Protein AF-A0A183FV58-F1 (afdb_monomer)

Secondary structure (DSSP, 8-state):
---HHHHH-HHHHHHHHS-S-S--SS--S--SHHHHHHHHHHHHHHHHTT-S-HHHHHHHHHHTHHHHHHH---HHHHHHHHHHHHHHHHTSHHHHT-HHHHHHHHHHHHHHHHHHHHHHHHHHHHHHHHHHHHHHHHHHHHHHHHHTT--TTHHHHHHHHHHHHHHHHHHHHHHHHTSSSSHHHHHHHHH-

Organism: Heligmosomoides polygyrus (NCBI:txid6339)

Radius of gyration: 23.29 Å; Cα contacts (8 Å, |Δi|>4): 97; chains: 1; bounding box: 58×40×65 Å

Sequence (192 aa):
MKSLLESSCPVASACFSSSPQSLSTTQSQVRTVADHARCLLSILDKIIDAEQDLEEVREMGARHFALKQEFGLSTAELDRFQEIFVEVILKQDGVRQSKEASRAWRVLICAVVDLFRDGFETQLRQFRRKHSFNAHTQYFENIERLDRTGGPDSAQLRNRVVRAHFLRSAITAVRIRSTEGLWMSRFEQKYL

InterPro domains:
  IPR000971 Globin [PF00042] (31-114)
  IPR009050 Globin-like superfamily [SSF46458] (31-121)
  IPR012292 Globin/Protoglobin [G3DSA:1.10.490.10] (1-129)
  IPR044399 Myoglobin-like, M family globin domain [cd01040] (33-114)

Solvent-accessible surface area (backbone atoms only — not comparable to full-atom values): 10950 Å² total; per-residue (Å²): 134,78,52,74,60,40,71,75,29,67,50,57,35,50,64,48,70,68,60,93,84,70,100,58,96,68,82,68,86,59,64,44,70,69,41,47,51,52,51,52,51,55,50,49,53,30,48,76,70,69,70,48,63,67,64,58,45,17,52,52,20,33,62,53,41,59,43,29,78,76,57,61,57,51,71,67,58,52,52,53,48,50,53,52,50,52,55,58,54,49,66,35,67,84,27,57,76,30,72,66,48,41,51,52,51,50,53,52,52,51,52,55,52,48,42,19,45,50,23,25,47,50,46,52,54,50,49,54,51,53,51,52,51,50,56,49,51,55,50,51,54,52,49,57,54,50,64,76,72,59,67,90,68,54,63,65,53,48,58,55,51,54,53,54,50,54,54,52,54,53,53,54,59,57,57,63,70,65,62,74,76,59,54,67,66,56,49,58,74,74,77,109

Foldseek 3Di:
DDDPLVVQPVLVVCVLVPDDDDPDPDDDQDNHPVSVVVVVVVQVVCVVVVNDDLVVLLQLLLVCLVSCVVRVDDVVSLVVVLVVVLVVVCPDPVQVVDPVSNLVVNVVSVVSSVSSNNSNVVNVVVVVVVVVVVVVVVVVVVLVVVVVVDDPVSVVVVVVVVVVVVVVVVVVVVVVVPPPPVVVVVCVVPPD

Mean predicted aligned error: 13.83 Å

Nearest PDB structures (foldseek):
  8wub-assembly1_A  TM=7.315E-01  e=2.323E-01  Homo sapiens
  4mpm-assembly1_A  TM=6.705E-01  e=1.564E-01  Homo sapiens
  6ra6-assembly1_A  TM=5.569E-01  e=1.853E-01  Mus musculus
  6q6p-assembly1_A  TM=6.291E-01  e=6.790E-01  Dissostichus mawsoni
  3pmc-assembly1_B  TM=5.174E-01  e=4.085E-01  Bacillus anthracis

pLDDT: mean 73.19, std 18.53, range [34.88, 94.31]

Structure (mmCIF, N/CA/C/O backbone):
data_AF-A0A183FV58-F1
#
_entry.id   AF-A0A183FV58-F1
#
loop_
_atom_site.group_PDB
_atom_site.id
_atom_site.type_symbol
_atom_site.label_atom_id
_atom_site.label_alt_id
_atom_site.label_comp_id
_atom_site.label_asym_id
_atom_site.label_entity_id
_atom_site.label_seq_id
_atom_site.pdbx_PDB_ins_code
_atom_site.Cartn_x
_atom_site.Cartn_y
_atom_site.Cartn_z
_atom_site.occupancy
_atom_site.B_iso_or_equiv
_atom_site.auth_seq_id
_atom_site.auth_comp_id
_atom_site.auth_asym_id
_atom_site.auth_atom_id
_atom_site.pdbx_PDB_model_num
ATOM 1 N N . MET A 1 1 ? -3.411 23.562 2.934 1.00 49.41 1 MET A N 1
ATOM 2 C CA . MET A 1 1 ? -2.843 22.767 4.045 1.00 49.41 1 MET A CA 1
ATOM 3 C C . MET A 1 1 ? -2.435 21.426 3.450 1.00 49.41 1 MET A C 1
ATOM 5 O O . MET A 1 1 ? -3.279 20.833 2.795 1.00 49.41 1 MET A O 1
ATOM 9 N N . LYS A 1 2 ? -1.161 21.018 3.543 1.00 53.88 2 LYS A N 1
ATOM 10 C CA . LYS A 1 2 ? -0.699 19.732 2.983 1.00 53.88 2 LYS A CA 1
ATOM 11 C C . LYS A 1 2 ? -1.098 18.591 3.919 1.00 53.88 2 LYS A C 1
ATOM 13 O O . LYS A 1 2 ? -1.021 18.759 5.134 1.00 53.88 2 LYS A O 1
ATOM 18 N N . SER A 1 3 ? -1.519 17.460 3.368 1.00 65.75 3 SER A N 1
ATOM 19 C CA . SER A 1 3 ? -1.787 16.245 4.143 1.00 65.75 3 SER A CA 1
ATOM 20 C C . SER A 1 3 ? -0.506 15.690 4.783 1.00 65.75 3 SER A C 1
ATOM 22 O O . SER A 1 3 ? 0.608 15.988 4.342 1.00 65.75 3 SER A O 1
ATOM 24 N N . LEU A 1 4 ? -0.651 14.842 5.811 1.00 67.94 4 LEU A N 1
ATOM 25 C CA . LEU A 1 4 ? 0.490 14.197 6.474 1.00 67.94 4 LEU A CA 1
ATOM 26 C C . LEU A 1 4 ? 1.353 13.415 5.467 1.00 67.94 4 LEU A C 1
ATOM 28 O O . LEU A 1 4 ? 2.580 13.490 5.519 1.00 67.94 4 LEU A O 1
ATOM 32 N N . LEU A 1 5 ? 0.710 12.769 4.489 1.00 65.94 5 LEU A N 1
ATOM 33 C CA . LEU A 1 5 ? 1.372 12.056 3.400 1.00 65.94 5 LEU A CA 1
ATOM 34 C C . LEU A 1 5 ? 2.185 12.998 2.499 1.00 65.94 5 LEU A C 1
ATOM 36 O O . LEU A 1 5 ? 3.363 12.752 2.268 1.00 65.94 5 LEU A O 1
ATOM 40 N N . GLU A 1 6 ? 1.601 14.107 2.047 1.00 67.62 6 GLU A N 1
ATOM 41 C CA . GLU A 1 6 ? 2.293 15.083 1.187 1.00 67.62 6 GLU A CA 1
ATOM 42 C C . GLU A 1 6 ? 3.425 15.817 1.913 1.00 67.62 6 GLU A C 1
ATOM 44 O O . GLU A 1 6 ? 4.415 16.205 1.296 1.00 67.62 6 GLU A O 1
ATOM 49 N N . SER A 1 7 ? 3.290 16.022 3.225 1.00 67.56 7 SER A N 1
ATOM 50 C CA . SER A 1 7 ? 4.343 16.629 4.047 1.00 67.56 7 SER A CA 1
ATOM 51 C C . SER A 1 7 ? 5.496 15.666 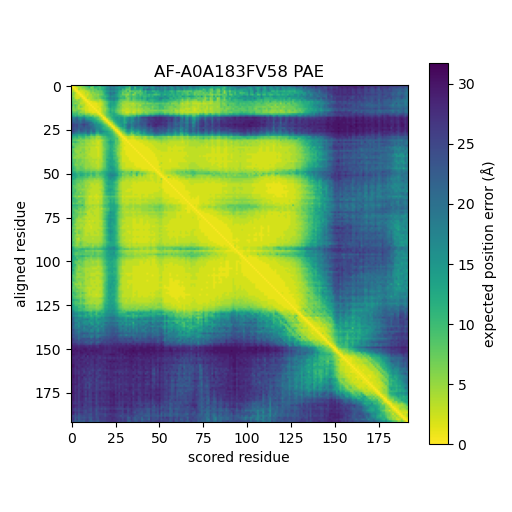4.349 1.00 67.56 7 SER A C 1
ATOM 53 O O . SER A 1 7 ? 6.634 16.103 4.497 1.00 67.56 7 SER A O 1
ATOM 55 N N . SER A 1 8 ? 5.214 14.361 4.398 1.00 70.94 8 SER A N 1
ATOM 56 C CA . SER A 1 8 ? 6.189 13.321 4.745 1.00 70.94 8 SER A CA 1
ATOM 57 C C . SER A 1 8 ? 6.817 12.639 3.529 1.00 70.94 8 SER A C 1
ATOM 59 O O . SER A 1 8 ? 7.833 11.963 3.677 1.00 70.94 8 SER A O 1
ATOM 61 N N . CYS A 1 9 ? 6.222 12.789 2.343 1.00 74.00 9 CYS A N 1
ATOM 62 C CA . CYS A 1 9 ? 6.647 12.141 1.108 1.00 74.00 9 CYS A CA 1
ATOM 63 C C . CYS A 1 9 ? 6.563 13.128 -0.080 1.00 74.00 9 CYS A C 1
ATOM 65 O O . CYS A 1 9 ? 5.483 13.334 -0.645 1.00 74.00 9 CYS A O 1
ATOM 67 N N . PRO A 1 10 ? 7.697 13.727 -0.500 1.00 77.94 10 PRO A N 1
ATOM 68 C CA . PRO A 1 10 ? 7.741 14.655 -1.634 1.00 77.94 10 PRO A CA 1
ATOM 69 C C . PRO A 1 10 ? 7.256 14.035 -2.950 1.00 77.94 10 PRO A C 1
ATOM 71 O O . PRO A 1 10 ? 6.607 14.714 -3.741 1.00 77.94 10 PRO A O 1
ATOM 74 N N . VAL A 1 11 ? 7.516 12.739 -3.156 1.00 80.00 11 VAL A N 1
ATOM 75 C CA . VAL A 1 11 ? 7.042 11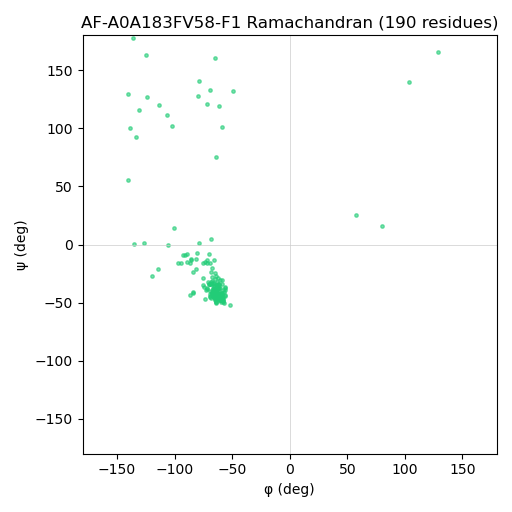.981 -4.325 1.00 80.00 11 VAL A CA 1
ATOM 76 C C . VAL A 1 11 ? 5.518 11.899 -4.335 1.00 80.00 11 VAL A C 1
ATOM 78 O O . VAL A 1 11 ? 4.905 12.214 -5.348 1.00 80.00 11 VAL A O 1
ATOM 81 N N . ALA A 1 12 ? 4.886 11.571 -3.201 1.00 74.00 12 ALA A N 1
ATOM 82 C CA . ALA A 1 12 ? 3.428 11.568 -3.099 1.00 74.00 12 ALA A CA 1
ATOM 83 C C . ALA A 1 12 ? 2.851 12.962 -3.391 1.00 74.00 12 ALA A C 1
ATOM 85 O O . ALA A 1 12 ? 1.902 13.086 -4.160 1.00 74.00 12 ALA A O 1
ATOM 86 N N . SER A 1 13 ? 3.472 14.023 -2.857 1.00 78.12 13 SER A N 1
ATOM 87 C CA . SER A 1 13 ? 3.078 15.400 -3.181 1.00 78.12 13 SER A CA 1
ATOM 88 C C . SER A 1 13 ? 3.179 15.690 -4.680 1.00 78.12 13 SER A C 1
ATOM 90 O O . SER A 1 13 ? 2.274 16.320 -5.220 1.00 78.12 13 SER A O 1
ATOM 92 N N . ALA A 1 14 ? 4.230 15.228 -5.361 1.00 80.81 14 ALA A N 1
ATOM 93 C CA . ALA A 1 14 ? 4.390 15.399 -6.803 1.00 80.81 14 ALA A CA 1
ATOM 94 C C . ALA A 1 14 ? 3.325 14.629 -7.606 1.00 80.81 14 ALA A C 1
ATOM 96 O O . ALA A 1 14 ? 2.743 15.203 -8.526 1.00 80.81 14 ALA A O 1
ATOM 97 N N . CYS A 1 15 ? 2.999 13.391 -7.219 1.00 80.44 15 CYS A N 1
ATOM 98 C CA . CYS A 1 15 ? 1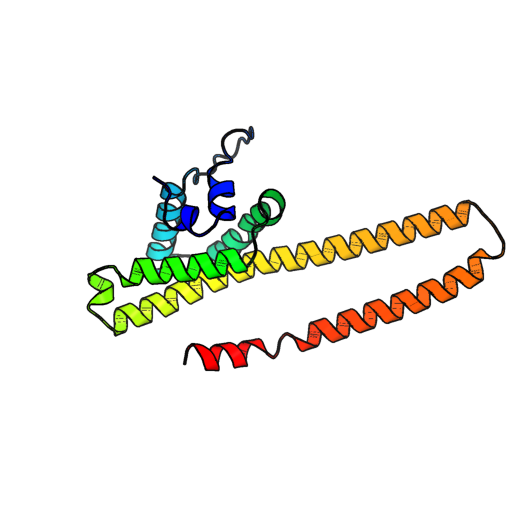.957 12.583 -7.866 1.00 80.44 15 CYS A CA 1
ATOM 99 C C . CYS A 1 15 ? 0.579 13.266 -7.836 1.00 80.44 15 CYS A C 1
ATOM 101 O O . CYS A 1 15 ? -0.132 13.268 -8.834 1.00 80.44 15 CYS A O 1
ATOM 103 N N . PHE A 1 16 ? 0.197 13.873 -6.707 1.00 77.19 16 PHE A N 1
ATOM 104 C CA . PHE A 1 16 ? -1.114 14.525 -6.571 1.00 77.19 16 PHE A CA 1
ATOM 105 C C . PHE A 1 16 ? -1.141 15.980 -7.056 1.00 77.19 16 PHE A C 1
ATOM 107 O O . PHE A 1 16 ? -2.215 16.520 -7.303 1.00 77.19 16 PHE A O 1
ATOM 114 N N . SER A 1 17 ? 0.023 16.615 -7.230 1.00 75.44 17 SER A N 1
ATOM 115 C CA . SER A 1 17 ? 0.114 17.983 -7.767 1.00 75.44 17 SER A CA 1
ATOM 116 C C . SER A 1 17 ? 0.138 18.031 -9.301 1.00 75.44 17 SER A C 1
ATOM 118 O O . SER A 1 17 ? 0.009 19.109 -9.874 1.00 75.44 17 SER A O 1
ATOM 120 N N . SER A 1 18 ? 0.334 16.894 -9.975 1.00 67.19 18 SER A N 1
ATOM 121 C CA . SER A 1 18 ? 0.663 16.818 -11.406 1.00 67.19 18 SER A CA 1
ATOM 122 C C . SER A 1 18 ? -0.506 16.478 -12.349 1.00 67.19 18 SER A C 1
ATOM 124 O O . SER A 1 18 ? -0.268 16.210 -13.523 1.00 67.19 18 SER A O 1
ATOM 126 N N . SER A 1 19 ? -1.777 16.551 -11.925 1.00 54.47 19 SER A N 1
ATOM 127 C CA . SER A 1 19 ? -2.918 16.373 -12.851 1.00 54.47 19 SER A CA 1
ATOM 128 C C . SER A 1 19 ? -4.074 17.338 -12.541 1.00 54.47 19 SER A C 1
ATOM 130 O O . SER A 1 19 ? -4.454 17.446 -11.373 1.00 54.47 19 SER A O 1
ATOM 132 N N . PRO A 1 20 ? -4.612 18.077 -13.546 1.00 49.53 20 PRO A N 1
ATOM 133 C CA . PRO A 1 20 ? -5.119 17.508 -14.798 1.00 49.53 20 PRO A CA 1
ATOM 134 C C . PRO A 1 20 ? -4.650 18.237 -16.073 1.00 49.53 20 PRO A C 1
ATOM 136 O O . PRO A 1 20 ? -5.311 19.157 -16.548 1.00 49.53 20 PRO A O 1
ATOM 139 N N . GLN A 1 21 ? -3.549 17.794 -16.684 1.00 42.12 21 GLN A N 1
ATOM 140 C CA . GLN A 1 21 ? -3.206 18.135 -18.078 1.00 42.12 21 GLN A CA 1
ATOM 141 C C . GLN A 1 21 ? -2.616 16.924 -18.812 1.00 42.12 21 GLN A C 1
ATOM 143 O O . GLN A 1 21 ? -1.528 16.961 -19.371 1.00 42.12 21 GLN A O 1
ATOM 148 N N . SER A 1 22 ? -3.349 15.817 -18.822 1.00 40.28 22 SER A N 1
ATOM 149 C CA . SER A 1 22 ? -3.185 14.800 -19.856 1.00 40.28 22 SER A CA 1
ATOM 150 C C . SER A 1 22 ? -4.579 14.476 -20.365 1.00 40.28 22 SER A C 1
ATOM 152 O O . SER A 1 22 ? -5.449 14.066 -19.598 1.00 40.28 22 SER A O 1
ATOM 154 N N . LEU A 1 23 ? -4.812 14.777 -21.640 1.00 37.78 23 LEU A N 1
ATOM 155 C CA . LEU A 1 23 ? -6.049 14.542 -22.379 1.00 37.78 23 LEU A CA 1
ATOM 156 C C . LEU A 1 23 ? -6.304 13.026 -22.481 1.00 37.78 23 LEU A C 1
ATOM 158 O O . LEU A 1 23 ? -6.061 12.421 -23.520 1.00 37.78 23 LEU A O 1
ATOM 162 N N . SER A 1 24 ? -6.751 12.396 -21.396 1.00 35.34 24 SER A N 1
ATOM 163 C CA . SER A 1 24 ? -7.080 10.972 -21.354 1.00 35.34 24 SER A CA 1
ATOM 164 C C . SER A 1 24 ? -8.578 10.790 -21.136 1.00 35.34 24 SER A C 1
ATOM 166 O O . SER A 1 24 ? -9.147 11.224 -20.137 1.00 35.34 24 SER A O 1
ATOM 168 N N . THR A 1 25 ? -9.215 10.124 -22.095 1.00 34.88 25 THR A N 1
ATOM 169 C CA . THR A 1 25 ? -10.630 9.722 -22.125 1.00 34.88 25 THR A CA 1
ATOM 170 C C . THR A 1 25 ? -10.988 8.647 -21.091 1.00 34.88 25 THR A C 1
ATOM 172 O O . THR A 1 25 ? -12.133 8.207 -21.026 1.00 34.88 25 THR A O 1
ATOM 175 N N . THR A 1 26 ? -10.047 8.256 -20.233 1.00 39.16 26 THR A N 1
ATOM 176 C CA . THR A 1 26 ? -10.281 7.404 -19.064 1.00 39.16 26 THR A CA 1
ATOM 177 C C . THR A 1 26 ? -10.301 8.268 -17.807 1.00 39.16 26 THR A C 1
ATOM 179 O O . THR A 1 26 ? -9.257 8.681 -17.306 1.00 39.16 26 THR A O 1
ATOM 182 N N . GLN A 1 27 ? -11.500 8.566 -17.293 1.00 42.81 27 GLN A N 1
ATOM 183 C CA . GLN A 1 27 ? -11.681 9.269 -16.021 1.00 42.81 27 GLN A CA 1
ATOM 184 C C . GLN A 1 27 ? -11.011 8.482 -14.884 1.00 42.81 27 GLN A C 1
ATOM 186 O O . GLN A 1 27 ? -11.584 7.529 -14.360 1.00 42.81 27 GLN A O 1
ATOM 191 N N . SER A 1 28 ? -9.817 8.899 -14.454 1.00 53.72 28 SER A N 1
ATOM 192 C CA . SER A 1 28 ? -9.309 8.493 -13.143 1.00 53.72 28 SER A CA 1
ATOM 193 C C . SER A 1 28 ? -10.277 9.014 -12.076 1.00 53.72 28 SER A C 1
ATOM 195 O O . SER A 1 28 ? -10.501 10.226 -11.963 1.00 53.72 28 SER A O 1
ATOM 197 N N . GLN A 1 29 ? -10.872 8.098 -11.309 1.00 61.91 29 GLN A N 1
ATOM 198 C CA . GLN A 1 29 ? -11.743 8.425 -10.173 1.00 61.91 29 GLN A CA 1
ATOM 199 C C . GLN A 1 29 ? -10.962 9.047 -9.002 1.00 61.91 29 GLN A C 1
ATOM 201 O O . GLN A 1 29 ? -11.557 9.681 -8.136 1.00 61.91 29 GLN A O 1
ATOM 206 N N . VAL A 1 30 ? -9.632 8.914 -8.993 1.00 73.44 30 VAL A N 1
ATOM 207 C CA . VAL A 1 30 ? -8.750 9.465 -7.961 1.00 73.44 30 VAL A CA 1
ATOM 208 C C . VAL A 1 30 ? -8.000 10.665 -8.532 1.00 73.44 30 VAL A C 1
ATOM 210 O O . VAL A 1 30 ? -7.163 10.508 -9.423 1.00 73.44 30 VAL A O 1
ATOM 213 N N . ARG A 1 31 ? -8.313 11.869 -8.038 1.00 75.19 31 ARG A N 1
ATOM 214 C CA . ARG A 1 31 ? -7.680 13.130 -8.478 1.00 75.19 31 ARG A CA 1
ATOM 215 C C . ARG A 1 31 ? -6.973 13.860 -7.345 1.00 75.19 31 ARG A C 1
ATOM 217 O O . ARG A 1 31 ? -6.029 14.598 -7.587 1.00 75.19 31 ARG A O 1
ATOM 224 N N . THR A 1 32 ? -7.423 13.652 -6.114 1.00 81.25 32 THR A N 1
ATOM 225 C CA . THR A 1 32 ? -6.876 14.293 -4.917 1.00 81.25 32 THR A CA 1
ATOM 226 C C . THR A 1 32 ? -6.455 13.259 -3.876 1.00 81.25 32 THR A C 1
ATOM 228 O O . THR A 1 32 ? -6.912 12.114 -3.896 1.00 81.25 32 THR A O 1
ATOM 231 N N . VAL A 1 33 ? -5.642 13.679 -2.900 1.00 81.38 33 VAL A N 1
ATOM 232 C CA . VAL A 1 33 ? -5.312 12.850 -1.725 1.00 81.38 33 VAL A CA 1
ATOM 233 C C . VAL A 1 33 ? -6.573 12.404 -0.981 1.00 81.38 33 VAL A C 1
ATOM 235 O O . VAL A 1 33 ? -6.640 11.276 -0.502 1.00 81.38 33 VAL A O 1
ATOM 238 N N . ALA A 1 34 ? -7.595 13.261 -0.913 1.00 83.44 34 ALA A N 1
ATOM 239 C CA . ALA A 1 34 ? -8.862 12.922 -0.275 1.00 83.44 34 ALA A CA 1
ATOM 240 C C . ALA A 1 34 ? -9.615 11.816 -1.035 1.00 83.44 34 ALA A C 1
ATOM 242 O O . ALA A 1 34 ? -10.199 10.935 -0.406 1.00 83.44 34 ALA A O 1
ATOM 243 N N . ASP A 1 35 ? -9.575 11.823 -2.371 1.00 82.00 35 ASP A N 1
ATOM 244 C CA . ASP A 1 35 ? -10.157 10.746 -3.182 1.00 82.00 35 ASP A CA 1
ATOM 245 C C . ASP A 1 35 ? -9.390 9.438 -2.997 1.00 82.00 35 ASP A C 1
ATOM 247 O O . ASP A 1 35 ? -9.997 8.378 -2.865 1.00 82.00 35 ASP A O 1
ATOM 251 N N . HIS A 1 36 ? -8.060 9.516 -2.916 1.00 87.44 36 HIS A N 1
ATOM 252 C CA . HIS A 1 36 ? -7.212 8.354 -2.675 1.00 87.44 36 HIS A CA 1
ATOM 253 C C . HIS A 1 36 ? -7.472 7.744 -1.289 1.00 87.44 36 HIS A C 1
ATOM 255 O O . HIS A 1 36 ? -7.576 6.528 -1.159 1.00 87.44 36 HIS A O 1
ATOM 261 N N . ALA A 1 37 ? -7.637 8.579 -0.259 1.00 86.62 37 ALA A N 1
ATOM 262 C CA . ALA A 1 37 ? -7.998 8.129 1.083 1.00 86.62 37 ALA A CA 1
ATOM 263 C C . ALA A 1 37 ? -9.386 7.467 1.113 1.00 86.62 37 ALA A C 1
ATOM 265 O O . ALA A 1 37 ? -9.538 6.408 1.713 1.00 86.62 37 ALA A O 1
ATOM 266 N N . ARG A 1 38 ? -10.384 8.038 0.422 1.00 88.94 38 ARG A N 1
ATOM 267 C CA . ARG A 1 38 ? -11.722 7.430 0.301 1.00 88.94 38 ARG A CA 1
ATOM 268 C C . ARG A 1 38 ? -11.686 6.085 -0.428 1.00 88.94 38 ARG A C 1
ATOM 270 O O . ARG A 1 38 ? -12.331 5.144 0.019 1.00 88.94 38 ARG A O 1
ATOM 277 N N . CYS A 1 39 ? -10.904 5.981 -1.501 1.00 88.25 39 CYS A N 1
ATOM 278 C CA . CYS A 1 39 ? -10.686 4.723 -2.217 1.00 88.25 39 CYS A CA 1
ATO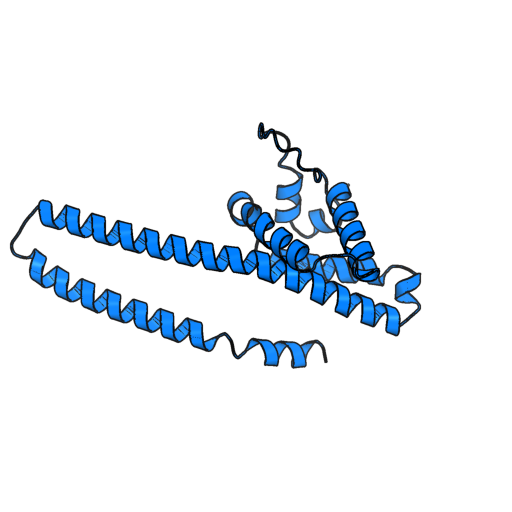M 279 C C . CYS A 1 39 ? -10.068 3.656 -1.300 1.00 88.25 39 CYS A C 1
ATOM 281 O O . CYS A 1 39 ? -10.582 2.545 -1.208 1.00 88.25 39 CYS A O 1
ATOM 283 N N . LEU A 1 40 ? -9.020 4.017 -0.554 1.00 90.00 40 LEU A N 1
ATOM 284 C CA . LEU A 1 40 ? -8.363 3.121 0.395 1.00 90.00 40 LEU A CA 1
ATOM 285 C C . LEU A 1 40 ? -9.309 2.630 1.499 1.00 90.00 40 LEU A C 1
ATOM 287 O O . LEU A 1 40 ? -9.307 1.444 1.810 1.00 90.00 40 LEU A O 1
ATOM 291 N N . LEU A 1 41 ? -10.116 3.521 2.078 1.00 90.00 41 LEU A N 1
ATOM 292 C CA . LEU A 1 41 ? -11.105 3.143 3.091 1.00 90.00 41 LEU A CA 1
ATOM 293 C C . LEU A 1 41 ? -12.166 2.201 2.513 1.00 90.00 41 LEU A C 1
ATOM 295 O O . LEU A 1 41 ? -12.458 1.184 3.125 1.00 90.00 41 LEU A O 1
ATOM 299 N N . SER A 1 42 ? -12.658 2.470 1.299 1.00 90.94 42 SER A N 1
ATOM 300 C CA . SER A 1 42 ? -13.606 1.573 0.630 1.00 90.94 42 SER A CA 1
ATOM 301 C C . SER A 1 42 ? -13.027 0.178 0.378 1.00 90.94 42 SER A C 1
ATOM 303 O O . SER A 1 42 ? -13.769 -0.797 0.431 1.00 90.94 42 SER A O 1
ATOM 305 N N . ILE A 1 43 ? -11.724 0.068 0.105 1.00 89.44 43 ILE A N 1
ATOM 306 C CA . ILE A 1 43 ? -11.048 -1.228 -0.034 1.00 89.44 43 ILE A CA 1
ATOM 307 C C . ILE A 1 43 ? -10.968 -1.931 1.319 1.00 89.44 43 ILE A C 1
ATOM 309 O O . ILE A 1 43 ? -11.243 -3.123 1.392 1.00 89.44 43 ILE A O 1
ATOM 313 N N . LEU A 1 44 ? -10.615 -1.212 2.389 1.00 89.50 44 LEU A N 1
ATOM 314 C CA . LEU A 1 44 ? -10.578 -1.793 3.730 1.00 89.50 44 LEU A CA 1
ATOM 315 C C . LEU A 1 44 ? -11.944 -2.318 4.169 1.00 89.50 44 LEU A C 1
ATOM 317 O O . LEU A 1 44 ? -11.996 -3.437 4.665 1.00 89.50 44 LEU A O 1
ATOM 321 N N . ASP A 1 45 ? -13.017 -1.553 3.956 1.00 89.88 45 ASP A N 1
ATOM 322 C CA . ASP A 1 45 ? -14.381 -1.977 4.296 1.00 89.88 45 ASP A CA 1
ATOM 323 C C . ASP A 1 45 ? -14.721 -3.297 3.592 1.00 89.88 45 ASP A C 1
ATOM 325 O O . ASP A 1 45 ? -15.045 -4.286 4.244 1.00 89.88 45 ASP A O 1
ATOM 329 N N . LYS A 1 46 ? -14.495 -3.375 2.274 1.00 88.56 46 LYS A N 1
ATOM 330 C CA . LYS A 1 46 ? -14.725 -4.610 1.509 1.00 88.56 46 LYS A CA 1
ATOM 331 C C . LYS A 1 46 ? -13.839 -5.776 1.952 1.00 88.56 46 LYS A C 1
ATOM 333 O O . LYS A 1 46 ? -14.266 -6.924 1.880 1.00 88.56 46 LYS A O 1
ATOM 338 N N . ILE A 1 47 ? -12.596 -5.527 2.377 1.00 87.12 47 ILE A N 1
ATOM 339 C CA . ILE A 1 47 ? -11.715 -6.584 2.905 1.00 87.12 47 ILE A CA 1
ATOM 340 C C . ILE A 1 47 ? -12.253 -7.105 4.237 1.00 87.12 47 ILE A C 1
ATOM 342 O O . ILE A 1 47 ? -12.249 -8.313 4.463 1.00 87.12 47 ILE A O 1
ATOM 346 N N . ILE A 1 48 ? -12.701 -6.205 5.113 1.00 86.88 48 ILE A N 1
ATOM 347 C CA . ILE A 1 48 ? -13.264 -6.551 6.421 1.00 86.88 48 ILE A CA 1
ATOM 348 C C . ILE A 1 48 ? -14.538 -7.384 6.249 1.00 86.88 48 ILE A C 1
ATOM 350 O O . ILE A 1 48 ? -14.699 -8.383 6.948 1.00 86.88 48 ILE A O 1
ATOM 354 N N . ASP A 1 49 ? -15.371 -7.036 5.269 1.00 89.56 49 ASP A N 1
ATOM 355 C CA . ASP A 1 49 ? -16.590 -7.775 4.926 1.00 89.56 49 ASP A CA 1
ATOM 356 C C . ASP A 1 49 ? -16.319 -9.046 4.091 1.00 89.56 49 ASP A C 1
ATOM 358 O O . ASP A 1 49 ? -17.244 -9.779 3.747 1.00 89.56 49 ASP A O 1
ATOM 362 N N . ALA A 1 50 ? -15.046 -9.350 3.797 1.00 86.44 50 ALA A N 1
ATOM 363 C CA . ALA A 1 50 ? -14.600 -10.467 2.958 1.00 86.44 50 ALA A CA 1
ATOM 364 C C . ALA A 1 50 ? -15.182 -10.463 1.527 1.00 86.44 50 ALA A C 1
ATOM 366 O O . ALA A 1 50 ? -15.254 -11.500 0.867 1.00 86.44 50 ALA A O 1
ATOM 367 N N . GLU A 1 51 ? -15.559 -9.287 1.032 1.00 80.69 51 GLU A N 1
ATOM 368 C CA . GLU A 1 51 ? -16.086 -9.059 -0.317 1.00 80.69 51 GLU A CA 1
ATOM 369 C C . GLU A 1 51 ? -14.998 -8.638 -1.311 1.00 80.69 51 GLU A C 1
ATOM 371 O O . GLU A 1 51 ? -15.207 -8.674 -2.524 1.00 80.69 51 GLU A O 1
ATOM 376 N N . GLN A 1 52 ? -13.835 -8.211 -0.815 1.00 85.62 52 GLN A N 1
ATOM 377 C CA . GLN A 1 52 ? -12.749 -7.745 -1.666 1.00 85.62 52 GLN A CA 1
ATOM 378 C C . GLN A 1 52 ? -11.958 -8.907 -2.270 1.00 85.62 52 GLN A C 1
ATOM 380 O O . GLN A 1 52 ? -11.402 -9.738 -1.548 1.00 85.62 52 GLN A O 1
ATOM 385 N N . ASP A 1 53 ? -11.794 -8.888 -3.593 1.00 86.94 53 ASP A N 1
ATOM 386 C CA . ASP A 1 53 ? -10.808 -9.731 -4.263 1.00 86.94 53 ASP A CA 1
ATOM 387 C C . ASP A 1 53 ? -9.392 -9.203 -3.971 1.00 86.94 53 ASP A C 1
ATOM 389 O O . ASP A 1 53 ? -9.046 -8.050 -4.259 1.00 86.94 53 ASP A O 1
ATOM 393 N N . LEU A 1 54 ? -8.562 -10.052 -3.363 1.00 86.12 54 LEU A N 1
ATOM 394 C CA . LEU A 1 54 ? -7.183 -9.722 -3.010 1.00 86.12 54 LEU A CA 1
ATOM 395 C C . LEU A 1 54 ? -6.294 -9.549 -4.246 1.00 86.12 54 LEU A C 1
ATOM 397 O O . LEU A 1 54 ? -5.281 -8.846 -4.173 1.00 86.12 54 LEU A O 1
ATOM 401 N N . GLU A 1 55 ? -6.661 -10.147 -5.382 1.00 89.06 55 GLU A N 1
ATOM 402 C CA . GLU A 1 55 ? -5.919 -9.960 -6.624 1.00 89.06 55 GLU A CA 1
ATOM 403 C C . GLU A 1 55 ? -6.115 -8.546 -7.182 1.00 89.06 55 GLU A C 1
ATOM 405 O O . GLU A 1 55 ? -5.154 -7.948 -7.664 1.00 89.06 55 GLU A O 1
ATOM 410 N N . GLU A 1 56 ? -7.283 -7.925 -6.984 1.00 88.00 56 GLU A N 1
ATOM 411 C CA . GLU A 1 56 ? -7.497 -6.516 -7.344 1.00 88.00 56 GLU A CA 1
ATOM 412 C C . GLU A 1 56 ? -6.541 -5.580 -6.584 1.00 88.00 56 GLU A C 1
ATOM 414 O O . GLU A 1 56 ? -6.026 -4.613 -7.153 1.00 88.00 56 GLU A O 1
ATOM 419 N N . VAL A 1 57 ? -6.240 -5.875 -5.312 1.00 89.44 57 VAL A N 1
ATOM 420 C CA 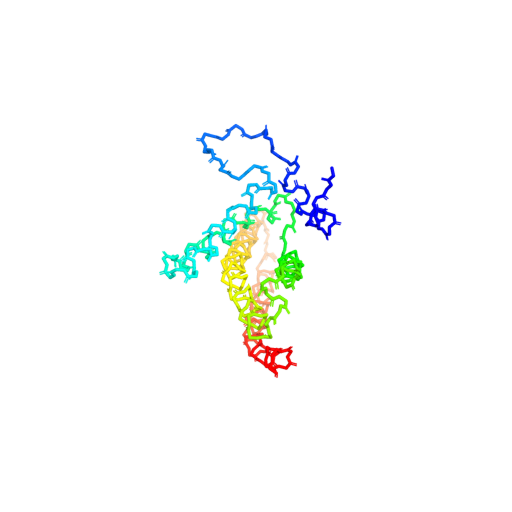. VAL A 1 57 ? -5.268 -5.104 -4.512 1.00 89.44 57 VAL A CA 1
ATOM 421 C C . VAL A 1 57 ? -3.858 -5.237 -5.099 1.00 89.44 57 VAL A C 1
ATOM 423 O O . VAL A 1 57 ? -3.118 -4.249 -5.188 1.00 89.44 57 VAL A O 1
ATOM 426 N N . ARG A 1 58 ? -3.490 -6.435 -5.569 1.00 92.44 58 ARG A N 1
ATOM 427 C CA . ARG A 1 58 ? -2.217 -6.673 -6.264 1.00 92.44 58 ARG A CA 1
ATOM 428 C C . ARG A 1 58 ? -2.169 -5.924 -7.598 1.00 92.44 58 ARG A C 1
ATOM 430 O O . ARG A 1 58 ? -1.185 -5.241 -7.894 1.00 92.44 58 ARG A O 1
ATOM 437 N N . GLU A 1 59 ? -3.237 -5.975 -8.389 1.00 91.38 59 GLU A N 1
ATOM 438 C CA . GLU A 1 59 ? -3.348 -5.248 -9.658 1.00 91.38 59 GLU A CA 1
ATOM 439 C C . GLU A 1 59 ? -3.284 -3.728 -9.469 1.00 91.38 59 GLU A C 1
ATOM 441 O O . GLU A 1 59 ? -2.668 -3.014 -10.268 1.00 91.38 59 GLU A O 1
ATOM 446 N N . MET A 1 60 ? -3.869 -3.201 -8.391 1.00 89.94 60 MET A N 1
ATOM 447 C CA . MET A 1 60 ? -3.706 -1.800 -8.005 1.00 89.94 60 MET A CA 1
ATOM 448 C C . MET A 1 60 ? -2.234 -1.451 -7.793 1.00 89.94 60 MET A C 1
ATOM 450 O O . MET A 1 60 ? -1.766 -0.456 -8.352 1.00 89.94 60 MET A O 1
ATOM 454 N N . GLY A 1 61 ? -1.494 -2.279 -7.057 1.00 91.06 61 GLY A N 1
ATOM 455 C CA . GLY A 1 61 ? -0.051 -2.128 -6.880 1.00 91.06 61 GLY A CA 1
ATOM 456 C C . GLY A 1 61 ? 0.711 -2.102 -8.203 1.00 91.06 61 GLY A C 1
ATOM 457 O O . GLY A 1 61 ? 1.544 -1.223 -8.439 1.00 91.06 61 GLY A O 1
ATOM 458 N N . ALA A 1 62 ? 0.369 -3.011 -9.118 1.00 91.69 62 ALA A N 1
ATOM 459 C CA . ALA A 1 62 ? 0.953 -3.062 -10.455 1.00 91.69 62 ALA A CA 1
ATOM 460 C C . ALA A 1 62 ? 0.694 -1.774 -11.257 1.00 91.69 62 ALA A C 1
ATOM 462 O O . ALA A 1 62 ? 1.616 -1.245 -11.879 1.00 91.69 62 ALA A O 1
ATOM 463 N N . ARG A 1 63 ? -0.522 -1.215 -11.207 1.00 90.12 63 ARG A N 1
ATOM 464 C CA . ARG A 1 63 ? -0.858 0.052 -11.888 1.00 90.12 63 ARG A CA 1
ATOM 465 C C . ARG A 1 63 ? -0.064 1.245 -11.352 1.00 90.12 63 ARG A C 1
ATOM 467 O O . ARG A 1 63 ? 0.309 2.125 -12.126 1.00 90.12 63 ARG A O 1
ATOM 474 N N . HIS A 1 64 ? 0.272 1.250 -10.063 1.00 89.12 64 HIS A N 1
ATOM 475 C CA . HIS A 1 64 ? 1.090 2.308 -9.457 1.00 89.12 64 HIS A CA 1
ATOM 476 C C . HIS A 1 64 ? 2.558 2.281 -9.904 1.00 89.12 64 HIS A C 1
ATOM 478 O O . HIS A 1 64 ? 3.292 3.238 -9.656 1.00 89.12 64 HIS A O 1
ATOM 484 N N . PHE A 1 65 ? 2.994 1.245 -10.629 1.00 89.38 65 PHE A N 1
ATOM 485 C CA . PHE A 1 65 ? 4.315 1.224 -11.252 1.00 89.38 65 PHE A CA 1
ATOM 486 C C . PHE A 1 65 ? 4.534 2.387 -12.232 1.00 89.38 65 PHE A C 1
ATOM 488 O O . PHE A 1 65 ? 5.659 2.865 -12.341 1.00 89.38 65 PHE A O 1
ATOM 495 N N . ALA A 1 66 ? 3.492 2.901 -12.897 1.00 86.81 66 ALA A N 1
ATOM 496 C CA . ALA A 1 66 ? 3.625 4.059 -13.791 1.00 86.81 66 ALA A CA 1
ATOM 497 C C . ALA A 1 66 ? 4.242 5.278 -13.072 1.00 86.81 66 ALA A C 1
ATOM 499 O O . ALA A 1 66 ? 5.158 5.924 -13.584 1.00 86.81 66 ALA A O 1
ATOM 500 N N . LEU A 1 67 ? 3.858 5.496 -11.810 1.00 85.00 67 LEU A N 1
ATOM 501 C CA . LEU A 1 67 ? 4.367 6.590 -10.978 1.00 85.00 67 LEU A CA 1
ATOM 502 C C . LEU A 1 67 ? 5.853 6.432 -10.630 1.00 85.00 67 LEU A C 1
ATOM 504 O O . LEU A 1 67 ? 6.523 7.411 -10.303 1.00 85.00 67 LEU A O 1
ATOM 508 N N . LYS A 1 68 ? 6.408 5.215 -10.724 1.00 86.75 68 LYS A N 1
ATOM 509 C CA . LYS A 1 68 ? 7.858 5.013 -10.622 1.00 86.75 68 LYS A CA 1
ATOM 510 C C . LYS A 1 68 ? 8.586 5.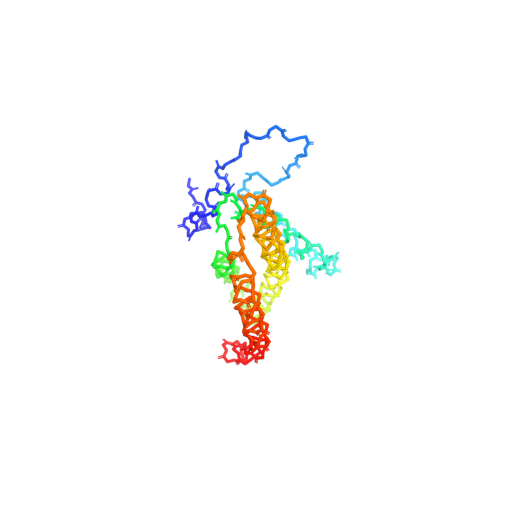741 -11.741 1.00 86.75 68 LYS A C 1
ATOM 512 O O . LYS A 1 68 ? 9.628 6.341 -11.496 1.00 86.75 68 LYS A O 1
ATOM 517 N N . GLN A 1 69 ? 8.078 5.615 -12.961 1.00 83.00 69 GLN A N 1
ATOM 518 C CA . GLN A 1 69 ? 8.725 6.163 -14.146 1.00 83.00 69 GLN A CA 1
ATOM 519 C C . GLN A 1 69 ? 8.561 7.682 -14.206 1.00 83.00 69 GLN A C 1
ATOM 521 O O . GLN A 1 69 ? 9.498 8.373 -14.589 1.00 83.00 69 GLN A O 1
ATOM 526 N N . GLU A 1 70 ? 7.400 8.182 -13.783 1.00 82.44 70 GLU A N 1
ATOM 527 C CA . GLU A 1 70 ? 7.054 9.604 -13.861 1.00 82.44 70 GLU A CA 1
ATOM 528 C C . GLU A 1 70 ? 7.586 10.423 -12.675 1.00 82.44 70 GLU A C 1
ATOM 530 O O . GLU A 1 70 ? 8.100 11.522 -12.867 1.00 82.44 70 GLU A O 1
ATOM 535 N N . PHE A 1 71 ? 7.512 9.884 -11.453 1.00 83.00 71 PHE A N 1
ATOM 536 C CA . PHE A 1 71 ? 7.777 10.639 -10.217 1.00 83.00 71 PHE A CA 1
ATOM 537 C C . PHE A 1 71 ? 8.823 9.992 -9.305 1.00 83.00 71 PHE A C 1
ATOM 539 O O . PHE A 1 71 ? 9.115 10.511 -8.229 1.00 83.00 71 PHE A O 1
ATOM 546 N N . GLY A 1 72 ? 9.405 8.863 -9.715 1.00 85.44 72 GLY A N 1
ATOM 547 C CA . GLY A 1 72 ? 10.447 8.183 -8.948 1.00 85.44 72 GLY A CA 1
ATOM 548 C C . GLY A 1 72 ? 9.934 7.321 -7.792 1.00 85.44 72 GLY A C 1
ATOM 549 O O . GLY A 1 72 ? 10.742 6.919 -6.958 1.00 85.44 72 GLY A O 1
ATOM 550 N N . LEU A 1 73 ? 8.636 6.986 -7.752 1.00 87.50 73 LEU A N 1
ATOM 551 C CA . LEU A 1 73 ? 8.058 6.112 -6.724 1.00 87.50 73 LEU A CA 1
ATOM 552 C C . LEU A 1 73 ? 8.875 4.816 -6.537 1.00 87.50 73 LEU A C 1
ATOM 554 O O . LEU A 1 73 ? 9.256 4.116 -7.491 1.00 87.50 73 LEU A O 1
ATOM 558 N N . SER A 1 74 ? 9.160 4.476 -5.286 1.00 89.69 74 SER A N 1
ATOM 559 C CA . SER A 1 74 ? 9.903 3.284 -4.901 1.00 89.69 74 SER A CA 1
ATOM 560 C C . SER A 1 74 ? 9.256 2.586 -3.704 1.00 89.69 74 SER A C 1
ATOM 562 O O . SER A 1 74 ? 8.249 3.027 -3.157 1.00 89.69 74 SER A O 1
ATOM 564 N N . THR A 1 75 ? 9.838 1.459 -3.299 1.00 88.81 75 THR A N 1
ATOM 565 C CA . THR A 1 75 ? 9.388 0.712 -2.121 1.00 88.81 75 THR A CA 1
ATOM 566 C C . THR A 1 75 ? 9.578 1.501 -0.824 1.00 88.81 75 THR A C 1
ATOM 568 O O . THR A 1 75 ? 8.832 1.270 0.118 1.00 88.81 75 THR A O 1
ATOM 571 N N . ALA A 1 76 ? 10.511 2.459 -0.784 1.00 89.12 76 ALA A N 1
ATOM 572 C CA . ALA A 1 76 ? 10.732 3.303 0.390 1.00 89.12 76 ALA A CA 1
ATOM 573 C C . ALA A 1 76 ? 9.535 4.227 0.671 1.00 89.12 76 ALA A C 1
ATOM 575 O O . ALA A 1 76 ? 9.162 4.443 1.823 1.00 89.12 76 ALA A O 1
ATOM 576 N N . GLU A 1 77 ? 8.890 4.748 -0.374 1.00 87.62 77 GLU A N 1
ATOM 577 C CA . GLU A 1 77 ? 7.664 5.530 -0.228 1.00 87.62 77 GLU A CA 1
ATOM 578 C C . GLU A 1 77 ? 6.495 4.661 0.249 1.00 87.62 77 GLU A C 1
ATOM 580 O O . GLU A 1 77 ? 5.681 5.135 1.039 1.00 87.62 77 GLU A O 1
ATOM 585 N N . LEU A 1 78 ? 6.438 3.390 -0.172 1.00 88.56 78 LEU A N 1
ATOM 586 C CA . LEU A 1 78 ? 5.446 2.429 0.328 1.00 88.56 78 LEU A CA 1
ATOM 587 C C . LEU A 1 78 ? 5.668 2.104 1.812 1.00 88.56 78 LEU A C 1
ATOM 589 O O . LEU A 1 78 ? 4.702 2.081 2.571 1.00 88.56 78 LEU A O 1
ATOM 593 N N . ASP A 1 79 ? 6.923 1.924 2.241 1.00 89.31 79 ASP A N 1
ATOM 594 C CA . ASP A 1 79 ? 7.276 1.733 3.658 1.00 89.31 79 ASP A CA 1
ATOM 595 C C . ASP A 1 79 ? 6.803 2.924 4.498 1.00 89.31 79 ASP A C 1
ATOM 597 O O . ASP A 1 79 ? 6.120 2.765 5.510 1.00 89.31 79 ASP A O 1
ATOM 601 N N . ARG A 1 80 ? 7.094 4.141 4.029 1.00 88.88 80 ARG A N 1
ATOM 602 C CA . ARG A 1 80 ? 6.694 5.364 4.727 1.00 88.88 80 ARG A CA 1
ATOM 603 C C . ARG A 1 80 ? 5.182 5.550 4.763 1.00 88.88 80 ARG A C 1
ATOM 605 O O . ARG A 1 80 ? 4.639 6.009 5.765 1.00 88.88 80 ARG A O 1
ATOM 612 N N . PHE A 1 81 ? 4.492 5.196 3.683 1.00 88.38 81 PHE A N 1
ATOM 613 C CA . PHE A 1 81 ? 3.036 5.195 3.651 1.00 88.38 81 PHE A CA 1
ATOM 614 C C . PHE A 1 81 ? 2.457 4.225 4.688 1.00 88.38 81 PHE A C 1
ATOM 616 O O . PHE A 1 81 ? 1.563 4.617 5.433 1.00 88.38 81 PHE A O 1
ATOM 623 N N . GLN A 1 82 ? 2.993 3.005 4.792 1.00 91.06 82 GLN A N 1
ATOM 624 C CA . GLN A 1 82 ? 2.563 2.022 5.788 1.00 91.06 82 GLN A CA 1
ATOM 625 C C . GLN A 1 82 ? 2.741 2.537 7.218 1.00 91.06 82 GLN A C 1
ATOM 627 O O . GLN A 1 82 ? 1.825 2.412 8.030 1.00 91.06 82 GLN A O 1
ATOM 632 N N . GLU A 1 83 ? 3.891 3.139 7.526 1.00 88.88 83 GLU A N 1
ATOM 633 C CA . GLU A 1 83 ? 4.167 3.722 8.845 1.00 88.88 83 GLU A CA 1
ATOM 634 C C . GLU A 1 83 ? 3.130 4.790 9.212 1.00 88.88 83 GLU A C 1
ATOM 636 O O . GLU A 1 83 ? 2.514 4.719 10.277 1.00 88.88 83 GLU A O 1
ATOM 641 N N . ILE A 1 84 ? 2.877 5.730 8.295 1.00 88.31 84 ILE A N 1
ATOM 642 C CA . ILE A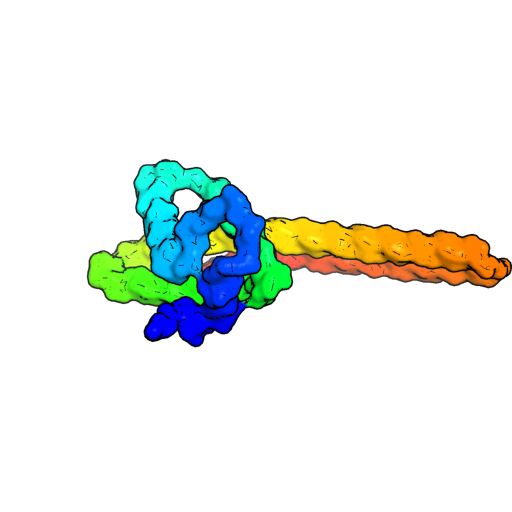 1 84 ? 1.875 6.788 8.469 1.00 88.31 84 ILE A CA 1
ATOM 643 C C . ILE A 1 84 ? 0.476 6.188 8.626 1.00 88.31 84 ILE A C 1
ATOM 645 O O . ILE A 1 84 ? -0.302 6.629 9.471 1.00 88.31 84 ILE A O 1
ATOM 649 N N . PHE A 1 85 ? 0.142 5.180 7.823 1.00 90.69 85 PHE A N 1
ATOM 650 C CA . PHE A 1 85 ? -1.178 4.566 7.830 1.00 90.69 85 PHE A CA 1
ATOM 651 C C . PHE A 1 85 ? -1.465 3.876 9.166 1.00 90.69 85 PHE A C 1
ATOM 653 O O . PHE A 1 85 ? -2.499 4.128 9.788 1.00 90.69 85 PHE A O 1
ATOM 660 N N . VAL A 1 86 ? -0.510 3.083 9.657 1.00 90.81 86 VAL A N 1
ATOM 661 C CA . VAL A 1 86 ? -0.577 2.467 10.985 1.00 90.81 86 VAL A CA 1
ATOM 662 C C . VAL A 1 86 ? -0.697 3.540 12.067 1.00 90.81 86 VAL A C 1
ATOM 664 O O . VAL A 1 86 ? -1.558 3.432 12.937 1.00 90.81 86 VAL A O 1
ATOM 667 N N . GLU A 1 87 ? 0.118 4.596 12.019 1.00 90.62 87 GLU A N 1
ATOM 668 C CA . GLU A 1 87 ? 0.070 5.678 13.008 1.00 90.62 87 GLU A CA 1
ATOM 669 C C . GLU A 1 87 ? -1.314 6.344 13.078 1.00 90.62 87 GLU A C 1
ATOM 671 O O . GLU A 1 87 ? -1.844 6.564 14.169 1.00 90.62 87 GLU A O 1
ATOM 676 N N . VAL A 1 88 ? -1.916 6.648 11.925 1.00 90.69 88 VAL A N 1
ATOM 677 C CA . VAL A 1 88 ? -3.220 7.321 11.837 1.00 90.69 88 VAL A CA 1
ATOM 678 C C . VAL A 1 88 ? -4.355 6.431 12.344 1.00 90.69 88 VAL A C 1
ATOM 680 O O . VAL A 1 88 ? -5.225 6.915 13.073 1.00 90.69 88 VAL A O 1
ATOM 683 N N . ILE A 1 89 ? -4.348 5.140 12.002 1.00 91.44 89 ILE A N 1
ATOM 684 C CA . ILE A 1 89 ? -5.392 4.196 12.428 1.00 91.44 89 ILE A CA 1
ATOM 685 C C . ILE A 1 89 ? -5.322 3.930 13.934 1.00 91.44 89 ILE A C 1
ATOM 687 O O . ILE A 1 89 ? -6.345 3.912 14.613 1.00 91.44 89 ILE A O 1
ATOM 691 N N . LEU A 1 90 ? -4.123 3.809 14.500 1.00 90.31 90 LEU A N 1
ATOM 692 C CA . LEU A 1 90 ? -3.957 3.547 15.934 1.00 90.31 90 LEU A CA 1
ATOM 693 C C . LEU A 1 90 ? -4.289 4.743 16.831 1.00 90.31 90 LEU A C 1
ATOM 695 O O . LEU A 1 90 ? -4.424 4.581 18.043 1.0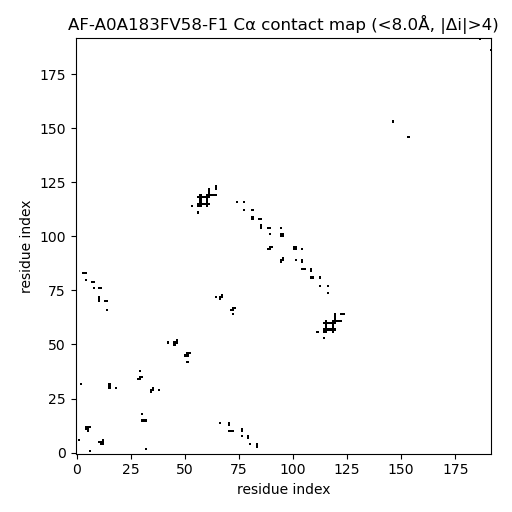0 90.31 90 LEU A O 1
ATOM 699 N N . LYS A 1 91 ? -4.413 5.942 16.256 1.00 92.75 91 LYS A N 1
ATOM 700 C CA . LYS A 1 91 ? -4.885 7.139 16.961 1.00 92.75 91 LYS A CA 1
ATOM 701 C C . LYS A 1 91 ? -6.410 7.213 17.060 1.00 92.75 91 LYS A C 1
ATOM 703 O O . LYS A 1 91 ? -6.894 8.032 17.833 1.00 92.75 91 LYS A O 1
ATOM 708 N N . GLN A 1 92 ? -7.152 6.388 16.319 1.00 90.81 92 GLN A N 1
ATOM 709 C CA . GLN A 1 92 ? -8.614 6.372 16.385 1.00 90.81 92 GLN A CA 1
ATOM 710 C C . GLN A 1 92 ? -9.075 5.807 17.731 1.00 90.81 92 GLN A C 1
ATOM 712 O O . GLN A 1 92 ? -8.587 4.759 18.158 1.00 90.81 92 GLN A O 1
ATOM 717 N N . ASP A 1 93 ? -10.025 6.474 18.390 1.00 88.19 93 ASP A N 1
ATOM 718 C CA . ASP A 1 93 ? -10.431 6.137 19.763 1.00 88.19 93 ASP A CA 1
ATOM 719 C C . ASP A 1 93 ? -10.884 4.678 19.907 1.00 88.19 93 ASP A C 1
ATOM 721 O O . ASP A 1 93 ? -10.436 3.984 20.819 1.00 88.19 93 ASP A O 1
ATOM 725 N N . GLY A 1 94 ? -11.677 4.171 18.956 1.00 86.56 94 GLY A N 1
ATOM 726 C CA . GLY A 1 94 ? -12.137 2.776 18.963 1.00 86.56 94 GLY A CA 1
ATOM 727 C C . GLY A 1 94 ? -11.013 1.742 18.815 1.00 86.56 94 GLY A C 1
ATOM 728 O O . GLY A 1 94 ? -11.122 0.631 19.326 1.00 86.56 94 GLY A O 1
ATOM 729 N N . VAL A 1 95 ? -9.903 2.107 18.169 1.00 90.38 95 VAL A N 1
ATOM 730 C CA . VAL A 1 95 ? -8.736 1.227 17.998 1.00 90.38 95 VAL A CA 1
ATOM 731 C C . VAL A 1 95 ? -7.800 1.323 19.197 1.00 90.38 95 VAL A C 1
ATOM 733 O O . VAL A 1 95 ? -7.325 0.306 19.703 1.00 90.38 95 VAL A O 1
ATOM 736 N N . ARG A 1 96 ? -7.550 2.542 19.686 1.00 89.69 96 ARG A N 1
ATOM 737 C CA . ARG A 1 96 ? -6.619 2.821 20.787 1.00 89.69 96 ARG A CA 1
ATOM 738 C C . ARG A 1 96 ? -7.070 2.214 22.116 1.00 89.69 96 ARG A C 1
ATOM 740 O O . ARG A 1 96 ? -6.230 1.888 22.953 1.00 89.69 96 ARG A O 1
ATOM 747 N N . GLN A 1 97 ? -8.377 2.081 22.323 1.00 91.81 97 GLN A N 1
ATOM 748 C CA . GLN A 1 97 ? -8.951 1.556 23.564 1.00 91.81 97 GLN A CA 1
ATOM 749 C C . GLN A 1 97 ? -8.818 0.030 23.711 1.00 91.81 97 GLN A C 1
ATOM 751 O O . GLN A 1 97 ? -8.942 -0.473 24.825 1.00 91.81 97 GLN A O 1
ATOM 756 N N . SER A 1 98 ? -8.512 -0.708 22.636 1.00 93.75 98 SER A N 1
ATOM 757 C CA . SER A 1 98 ? -8.313 -2.163 22.672 1.00 93.75 98 SER A CA 1
ATOM 758 C C . SER A 1 98 ? -6.946 -2.559 22.113 1.00 93.75 98 SER A C 1
ATOM 760 O O . SER A 1 98 ? -6.572 -2.223 20.985 1.00 93.75 98 SER A O 1
ATOM 762 N N . LYS A 1 99 ? -6.190 -3.333 22.901 1.00 91.50 99 LYS A N 1
ATOM 763 C CA . LYS A 1 99 ? -4.890 -3.875 22.477 1.00 91.50 99 LYS A CA 1
ATOM 764 C C . LYS A 1 99 ? -5.059 -4.875 21.337 1.00 91.50 99 LYS A C 1
ATOM 766 O O . LYS A 1 99 ? -4.254 -4.892 20.409 1.00 91.50 99 LYS A O 1
ATOM 771 N N . GLU A 1 100 ? -6.112 -5.677 21.402 1.00 90.62 100 GLU A N 1
ATOM 772 C CA . GLU A 1 100 ? -6.489 -6.671 20.405 1.00 90.62 100 GLU A CA 1
ATOM 773 C C . GLU A 1 100 ? -6.861 -5.986 19.090 1.00 90.62 100 GLU A C 1
ATOM 775 O O . GLU A 1 100 ? -6.316 -6.350 18.050 1.00 90.62 100 GLU A O 1
ATOM 780 N N . ALA A 1 101 ? -7.687 -4.933 19.138 1.00 87.81 101 ALA A N 1
ATOM 781 C CA . ALA A 1 101 ? -8.026 -4.137 17.960 1.00 87.81 101 ALA A CA 1
ATOM 782 C C . ALA A 1 101 ? -6.776 -3.493 17.348 1.00 87.81 101 ALA A C 1
ATOM 784 O O . ALA A 1 101 ? -6.528 -3.621 16.151 1.00 87.81 101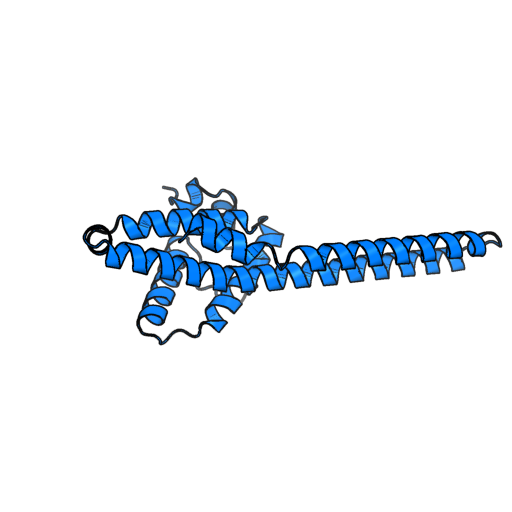 ALA A O 1
ATOM 785 N N . SER A 1 102 ? -5.933 -2.866 18.173 1.00 90.56 102 SER A N 1
ATOM 786 C CA . SER A 1 102 ? -4.661 -2.288 17.729 1.00 90.56 102 SER A CA 1
ATOM 787 C C . SER A 1 102 ? -3.753 -3.322 17.051 1.00 90.56 102 SER A C 1
ATOM 789 O O . SER A 1 102 ? -3.112 -3.023 16.044 1.00 90.56 102 SER A O 1
ATOM 791 N N . ARG A 1 103 ? -3.689 -4.550 17.580 1.00 90.19 103 ARG A N 1
ATOM 792 C CA . ARG A 1 103 ? -2.915 -5.647 16.985 1.00 90.19 103 ARG A CA 1
ATOM 793 C C . ARG A 1 103 ? -3.522 -6.105 15.658 1.00 90.19 103 ARG A C 1
ATOM 795 O O . ARG A 1 103 ? -2.776 -6.251 14.693 1.00 90.19 103 ARG A O 1
ATOM 802 N N . ALA A 1 104 ? -4.839 -6.290 15.595 1.00 90.25 104 ALA A N 1
ATOM 803 C CA . ALA A 1 104 ? -5.540 -6.700 14.380 1.00 90.25 104 ALA A CA 1
ATOM 804 C C . ALA A 1 104 ? -5.338 -5.689 13.241 1.00 90.25 104 ALA A C 1
ATOM 806 O O . ALA A 1 104 ? -4.956 -6.077 12.139 1.00 90.25 104 ALA A O 1
ATOM 807 N N . TRP A 1 105 ? -5.470 -4.389 13.527 1.00 92.75 105 TRP A N 1
ATOM 808 C CA . TRP A 1 105 ? -5.239 -3.330 12.543 1.00 92.75 105 TRP A CA 1
ATOM 809 C C . TRP A 1 105 ? -3.809 -3.307 12.006 1.00 92.75 105 TRP A C 1
ATOM 811 O O . TRP A 1 105 ? -3.617 -3.134 10.806 1.00 92.75 105 TRP A O 1
ATOM 821 N N . ARG A 1 106 ? -2.794 -3.526 12.854 1.00 91.06 106 ARG A N 1
ATOM 822 C CA . ARG A 1 106 ? -1.401 -3.631 12.382 1.00 91.06 106 ARG A CA 1
ATOM 823 C C . ARG A 1 106 ? -1.230 -4.785 11.400 1.00 91.06 106 ARG A C 1
ATOM 825 O O . ARG A 1 106 ? -0.628 -4.588 10.351 1.00 91.06 106 ARG A O 1
ATOM 832 N N . VAL A 1 107 ? -1.764 -5.961 11.732 1.00 90.06 107 VAL A N 1
ATOM 833 C CA . VAL A 1 107 ? -1.675 -7.149 10.868 1.00 90.06 107 VAL A CA 1
ATOM 834 C C . VAL A 1 107 ? -2.393 -6.907 9.541 1.00 90.06 107 VAL A C 1
ATOM 836 O O . VAL A 1 107 ? -1.809 -7.157 8.490 1.00 90.06 107 VAL A O 1
ATOM 839 N N . LEU A 1 108 ? -3.611 -6.361 9.582 1.00 89.81 108 LEU A N 1
ATOM 840 C CA . LEU A 1 108 ? -4.392 -6.048 8.386 1.00 89.81 108 LEU A CA 1
ATOM 841 C C . LEU A 1 108 ? -3.665 -5.051 7.476 1.00 89.81 108 LEU A C 1
ATOM 843 O O . LEU A 1 108 ? -3.512 -5.307 6.285 1.00 89.81 108 LEU A O 1
ATOM 847 N N . ILE A 1 109 ? -3.173 -3.938 8.029 1.00 89.88 109 ILE A N 1
ATOM 848 C CA . ILE A 1 109 ? -2.467 -2.915 7.246 1.00 89.88 109 ILE A CA 1
ATOM 849 C C . ILE A 1 109 ? -1.197 -3.492 6.616 1.00 89.88 109 ILE A C 1
ATOM 851 O O . ILE A 1 109 ? -0.956 -3.251 5.434 1.00 89.88 109 ILE A O 1
ATOM 855 N N . CYS A 1 110 ? -0.406 -4.272 7.363 1.00 91.94 110 CYS A N 1
ATOM 856 C CA . CYS A 1 110 ? 0.769 -4.946 6.807 1.00 91.94 110 CYS A CA 1
ATOM 857 C C . CYS A 1 110 ? 0.381 -5.855 5.635 1.00 91.94 110 CYS A C 1
ATOM 859 O O . CYS A 1 110 ? 0.955 -5.728 4.560 1.00 91.94 110 CYS A O 1
ATOM 861 N N . ALA A 1 111 ? -0.640 -6.701 5.805 1.00 91.19 111 ALA A N 1
ATOM 862 C CA . ALA A 1 111 ? -1.078 -7.623 4.760 1.00 91.19 111 ALA A CA 1
ATOM 863 C C . ALA A 1 111 ? -1.538 -6.896 3.483 1.00 91.19 111 ALA A C 1
ATOM 865 O O . ALA A 1 111 ? -1.142 -7.275 2.381 1.00 91.19 111 ALA A O 1
ATOM 866 N N . VAL A 1 112 ? -2.327 -5.824 3.613 1.00 90.56 112 VAL A N 1
ATOM 867 C CA . VAL A 1 112 ? -2.801 -5.038 2.459 1.00 90.56 112 VAL A CA 1
ATOM 868 C C . VAL A 1 112 ? -1.644 -4.345 1.743 1.00 90.56 112 VAL A C 1
ATOM 870 O O . VAL A 1 112 ? -1.561 -4.398 0.514 1.00 90.56 112 VAL A O 1
ATOM 873 N N . VAL A 1 113 ? -0.735 -3.710 2.490 1.00 91.44 113 VAL A N 1
ATOM 874 C CA . VAL A 1 113 ? 0.428 -3.044 1.888 1.00 91.44 113 VAL A CA 1
ATOM 875 C C . VAL A 1 113 ? 1.364 -4.056 1.229 1.00 91.44 113 VAL A C 1
ATOM 877 O O . VAL A 1 113 ? 1.904 -3.758 0.166 1.00 91.44 113 VAL A O 1
ATOM 880 N N . ASP A 1 114 ? 1.531 -5.250 1.793 1.00 90.94 114 ASP A N 1
ATOM 881 C CA . ASP A 1 114 ? 2.374 -6.296 1.212 1.00 90.94 114 ASP A CA 1
ATOM 882 C C . ASP A 1 114 ? 1.793 -6.848 -0.096 1.00 90.94 114 ASP A C 1
ATOM 884 O O . ASP A 1 114 ? 2.531 -6.995 -1.072 1.00 90.94 114 ASP A O 1
ATOM 888 N N . LEU A 1 115 ? 0.476 -7.071 -0.172 1.00 92.19 115 LEU A N 1
ATOM 889 C CA . LEU A 1 115 ? -0.197 -7.456 -1.422 1.00 92.19 115 LEU A CA 1
ATOM 890 C C . LEU A 1 115 ? -0.012 -6.395 -2.509 1.00 92.19 115 LEU A C 1
ATOM 892 O O . LEU A 1 115 ? 0.360 -6.701 -3.645 1.00 92.19 115 LEU A O 1
ATOM 896 N N . PHE A 1 116 ? -0.219 -5.131 -2.147 1.00 93.25 116 PHE A N 1
ATOM 897 C CA . PHE A 1 116 ? -0.007 -4.009 -3.051 1.00 93.25 116 PHE A CA 1
ATOM 898 C C . PHE A 1 116 ? 1.462 -3.919 -3.501 1.00 93.25 116 PHE A C 1
ATOM 900 O O . PHE A 1 116 ? 1.761 -3.760 -4.689 1.00 93.25 116 PHE A O 1
ATOM 907 N N . ARG A 1 117 ? 2.405 -4.052 -2.562 1.00 94.31 117 ARG A N 1
ATOM 908 C CA . ARG A 1 117 ? 3.846 -4.031 -2.835 1.00 94.31 117 ARG A CA 1
ATOM 909 C C . ARG A 1 117 ? 4.239 -5.145 -3.787 1.00 94.31 117 ARG A C 1
ATOM 911 O O . ARG A 1 117 ? 5.013 -4.881 -4.703 1.00 94.31 117 ARG A O 1
ATOM 918 N N . ASP A 1 118 ? 3.717 -6.355 -3.616 1.00 93.81 118 ASP A N 1
ATOM 919 C CA . ASP A 1 118 ? 4.065 -7.459 -4.504 1.00 93.81 118 ASP A CA 1
ATOM 920 C C . ASP A 1 118 ? 3.654 -7.179 -5.958 1.00 93.81 118 ASP A C 1
ATOM 922 O O . ASP A 1 118 ? 4.447 -7.398 -6.879 1.00 93.81 118 ASP A O 1
ATOM 926 N N . GLY A 1 119 ? 2.469 -6.605 -6.177 1.00 92.56 119 GLY A N 1
ATOM 927 C CA . GLY A 1 119 ? 2.046 -6.169 -7.508 1.00 92.56 119 GLY A CA 1
ATOM 928 C C . GLY A 1 119 ? 2.995 -5.136 -8.119 1.00 92.56 119 GLY A C 1
ATOM 929 O O . GLY A 1 119 ? 3.446 -5.281 -9.263 1.00 92.56 119 GLY A O 1
ATOM 930 N N . PHE A 1 120 ? 3.368 -4.125 -7.332 1.00 92.44 120 PHE A N 1
ATOM 931 C CA . PHE A 1 120 ? 4.323 -3.091 -7.737 1.00 92.44 120 PHE A CA 1
ATOM 932 C C . PHE A 1 120 ? 5.708 -3.674 -8.067 1.00 92.44 120 PHE A C 1
ATOM 934 O O . PHE A 1 120 ? 6.305 -3.374 -9.108 1.00 92.44 120 PHE A O 1
ATOM 941 N N . GLU A 1 121 ? 6.239 -4.535 -7.201 1.00 93.31 121 GLU A N 1
ATOM 942 C CA . GLU A 1 121 ? 7.549 -5.147 -7.387 1.00 93.31 121 GLU A CA 1
ATOM 943 C C . GLU A 1 121 ? 7.572 -6.142 -8.542 1.00 93.31 121 GLU A C 1
ATOM 945 O O . GLU A 1 121 ? 8.579 -6.245 -9.245 1.00 93.31 121 GLU A O 1
ATOM 950 N N . THR A 1 122 ? 6.476 -6.855 -8.787 1.00 93.38 122 THR A N 1
ATOM 951 C CA . THR A 1 122 ? 6.347 -7.741 -9.943 1.00 93.38 122 THR A CA 1
ATOM 952 C C . THR A 1 122 ? 6.511 -6.955 -11.240 1.00 93.38 122 THR A C 1
ATOM 954 O O . THR A 1 122 ? 7.306 -7.361 -12.097 1.00 93.38 122 THR A O 1
ATOM 957 N N . GLN A 1 123 ? 5.882 -5.783 -11.355 1.00 91.25 123 GLN A N 1
ATOM 958 C CA . GLN A 1 123 ? 6.100 -4.882 -12.491 1.00 91.25 123 GLN A CA 1
ATOM 959 C C . GLN A 1 123 ? 7.538 -4.360 -12.548 1.00 91.25 123 GLN A C 1
ATOM 961 O O . GLN A 1 123 ? 8.162 -4.376 -13.611 1.00 91.25 123 GLN A O 1
ATOM 966 N N . LEU A 1 124 ? 8.135 -4.009 -11.408 1.00 89.00 124 LEU A N 1
ATOM 967 C CA . LEU A 1 124 ? 9.539 -3.596 -11.345 1.00 89.00 124 LEU A CA 1
ATOM 968 C C . LEU A 1 124 ? 10.504 -4.693 -11.825 1.00 89.00 124 LEU A C 1
ATOM 970 O O . LEU A 1 124 ? 11.440 -4.417 -12.583 1.00 89.00 124 LEU A O 1
ATOM 974 N N . ARG A 1 125 ? 10.281 -5.947 -11.420 1.00 89.94 125 ARG A N 1
ATOM 975 C CA . ARG A 1 125 ? 11.054 -7.119 -11.859 1.00 89.94 125 ARG A CA 1
ATOM 976 C C . ARG A 1 125 ? 10.874 -7.359 -13.357 1.00 89.94 125 ARG A C 1
ATOM 978 O O . ARG A 1 125 ? 11.853 -7.625 -14.056 1.00 89.94 125 ARG A O 1
ATOM 985 N N . GLN A 1 126 ? 9.650 -7.255 -13.873 1.00 88.12 126 GLN A N 1
ATOM 986 C CA . GLN A 1 126 ? 9.370 -7.377 -15.307 1.00 88.12 126 GLN A CA 1
ATOM 987 C C . GLN A 1 126 ? 10.049 -6.270 -16.119 1.00 88.12 126 GLN A C 1
ATOM 989 O O . GLN A 1 126 ? 10.701 -6.565 -17.121 1.00 88.12 126 GLN A O 1
ATOM 994 N N . PHE A 1 127 ? 9.974 -5.022 -15.661 1.00 85.06 127 PHE A N 1
ATOM 995 C CA . PHE A 1 127 ? 10.626 -3.881 -16.296 1.00 85.06 127 PHE A CA 1
ATOM 996 C C . PHE A 1 127 ? 12.146 -4.063 -16.373 1.00 85.06 127 PHE A C 1
ATOM 998 O O . PHE A 1 127 ? 12.729 -3.934 -17.448 1.00 85.06 127 PHE A O 1
ATOM 1005 N N . ARG A 1 128 ? 12.792 -4.456 -15.266 1.00 83.50 128 ARG A N 1
ATOM 1006 C CA . ARG A 1 128 ? 14.241 -4.728 -15.230 1.00 83.50 128 ARG A CA 1
ATOM 1007 C C . ARG A 1 128 ? 14.655 -5.832 -16.205 1.00 83.50 128 ARG A C 1
ATOM 1009 O O . ARG A 1 128 ? 15.666 -5.686 -16.888 1.00 83.50 128 ARG A O 1
ATOM 1016 N N . ARG A 1 129 ? 13.869 -6.912 -16.307 1.00 81.69 129 ARG A N 1
ATOM 1017 C CA . ARG A 1 129 ? 14.122 -8.003 -17.266 1.00 81.69 129 ARG A CA 1
ATOM 1018 C C . ARG A 1 129 ? 14.016 -7.527 -18.714 1.00 81.69 129 ARG A C 1
ATOM 1020 O O . ARG A 1 129 ? 14.942 -7.761 -19.485 1.00 81.69 129 ARG A O 1
ATOM 1027 N N . LYS A 1 130 ? 12.938 -6.816 -19.063 1.00 75.50 130 LYS A N 1
ATOM 1028 C CA . LYS A 1 130 ? 12.734 -6.252 -20.410 1.00 75.50 130 LYS A CA 1
ATOM 1029 C C . LYS A 1 130 ? 13.855 -5.282 -20.786 1.00 75.50 130 LYS A C 1
ATOM 1031 O O . LYS A 1 130 ? 14.414 -5.376 -21.871 1.00 75.50 130 LYS A O 1
ATOM 1036 N N . HIS A 1 131 ? 14.245 -4.402 -19.866 1.00 71.38 131 HIS A N 1
ATOM 1037 C CA . HIS A 1 131 ? 15.329 -3.454 -20.108 1.00 71.38 131 HIS A CA 1
ATOM 1038 C C . HIS A 1 131 ? 16.691 -4.147 -20.275 1.00 71.38 131 HIS A C 1
ATOM 1040 O O . HIS A 1 131 ? 17.479 -3.759 -21.135 1.00 71.38 131 HIS A O 1
ATOM 1046 N N . SER A 1 132 ? 16.974 -5.194 -19.493 1.00 67.00 132 SER A N 1
ATOM 1047 C CA . SER A 1 132 ? 18.191 -5.999 -19.662 1.00 67.00 132 SER A CA 1
ATOM 1048 C C . SER A 1 132 ? 18.220 -6.718 -21.013 1.00 67.00 132 SER A C 1
ATOM 1050 O O . SER A 1 132 ? 19.272 -6.782 -21.644 1.00 67.00 132 SER A O 1
ATOM 1052 N N . PHE A 1 133 ? 17.079 -7.245 -21.464 1.00 67.31 133 PHE A N 1
ATOM 1053 C CA . PHE A 1 133 ? 16.955 -7.904 -22.764 1.00 67.31 133 PHE A CA 1
ATOM 1054 C C . PHE A 1 133 ? 17.131 -6.920 -23.931 1.00 67.31 133 PHE A C 1
ATOM 1056 O O . PHE A 1 133 ? 17.851 -7.210 -24.886 1.00 67.31 133 PHE A O 1
ATOM 1063 N N . ASN A 1 134 ? 16.553 -5.722 -23.830 1.00 65.81 134 ASN A N 1
ATOM 1064 C CA . ASN A 1 134 ? 16.703 -4.685 -24.852 1.00 65.81 134 ASN A CA 1
ATOM 1065 C C . ASN A 1 134 ? 18.146 -4.172 -24.941 1.00 65.81 134 ASN A C 1
ATOM 1067 O O . ASN A 1 134 ? 18.673 -4.040 -26.041 1.00 65.81 134 ASN A O 1
ATOM 1071 N N . ALA A 1 135 ? 18.813 -3.952 -23.804 1.00 66.19 135 ALA A N 1
ATOM 1072 C CA . ALA A 1 135 ? 20.225 -3.567 -23.782 1.00 66.19 135 ALA A CA 1
ATOM 1073 C C . ALA A 1 135 ? 21.125 -4.646 -24.408 1.00 66.19 135 ALA A C 1
ATOM 1075 O O . ALA A 1 135 ? 22.076 -4.329 -25.119 1.00 66.19 135 ALA A O 1
ATOM 1076 N N . HIS A 1 136 ? 20.800 -5.921 -24.176 1.00 63.47 136 HIS A N 1
ATOM 1077 C CA . HIS A 1 136 ? 21.483 -7.042 -24.811 1.00 63.47 136 HIS A CA 1
ATOM 1078 C C . HIS A 1 136 ? 21.263 -7.031 -26.330 1.00 63.47 136 HIS A C 1
ATOM 1080 O O . HIS A 1 136 ? 22.227 -7.029 -27.083 1.00 63.47 136 HIS A O 1
ATOM 1086 N N . THR A 1 137 ? 20.020 -6.908 -26.793 1.00 67.62 137 THR A N 1
ATOM 1087 C CA . THR A 1 137 ? 19.691 -6.878 -28.230 1.00 67.62 137 THR A CA 1
ATOM 1088 C C . THR A 1 137 ? 20.391 -5.723 -28.954 1.00 67.62 137 THR A C 1
ATOM 1090 O O . THR A 1 137 ? 21.060 -5.941 -29.960 1.00 67.62 137 THR A O 1
ATOM 1093 N N . GLN A 1 138 ? 20.347 -4.511 -28.390 1.00 65.44 138 GLN A N 1
ATOM 1094 C CA . GLN A 1 138 ? 21.031 -3.336 -28.946 1.00 65.44 138 GLN A CA 1
ATOM 1095 C C . GLN A 1 138 ? 22.553 -3.513 -29.014 1.00 65.44 138 GLN A C 1
ATOM 1097 O O . GLN A 1 138 ? 23.198 -3.033 -29.946 1.00 65.44 138 GLN A O 1
ATOM 1102 N N . TYR A 1 139 ? 23.147 -4.209 -28.043 1.00 65.81 139 TYR A N 1
ATOM 1103 C CA . TYR A 1 139 ? 24.571 -4.526 -28.060 1.00 65.81 139 TYR A CA 1
ATOM 1104 C C . TYR A 1 139 ? 24.934 -5.483 -29.205 1.00 65.81 139 TYR A C 1
ATOM 1106 O O . TYR A 1 139 ? 25.912 -5.238 -29.909 1.00 65.81 139 TYR A O 1
ATOM 1114 N N . PHE A 1 140 ? 24.133 -6.530 -29.430 1.00 65.19 140 PHE A N 1
ATOM 1115 C CA . PHE A 1 140 ? 24.346 -7.475 -30.533 1.00 65.19 140 PHE A CA 1
ATOM 1116 C C . PHE A 1 140 ? 24.144 -6.820 -31.900 1.00 65.19 140 PHE A C 1
ATOM 1118 O O . PHE A 1 140 ? 25.007 -6.964 -32.762 1.00 65.19 140 PHE A O 1
ATOM 1125 N N . GLU A 1 141 ? 23.095 -6.014 -32.076 1.00 65.19 141 GLU A N 1
ATOM 1126 C CA . GLU A 1 141 ? 22.889 -5.242 -33.309 1.00 65.19 141 GLU A CA 1
ATOM 1127 C C . GLU A 1 141 ? 24.067 -4.303 -33.607 1.00 65.19 141 GLU A C 1
ATOM 1129 O O . GLU A 1 141 ? 24.486 -4.159 -34.756 1.00 65.19 141 GLU A O 1
ATOM 1134 N N . ASN A 1 142 ? 24.635 -3.667 -32.580 1.00 64.50 142 ASN A N 1
ATOM 1135 C CA . ASN A 1 142 ? 25.797 -2.799 -32.746 1.00 64.50 142 ASN A CA 1
ATOM 1136 C C . ASN A 1 142 ? 27.072 -3.586 -33.097 1.00 64.50 142 ASN A C 1
ATOM 1138 O O . ASN A 1 142 ? 27.876 -3.091 -33.886 1.00 64.50 142 ASN A O 1
ATOM 1142 N N . ILE A 1 143 ? 27.245 -4.811 -32.585 1.00 64.50 143 ILE A N 1
ATOM 1143 C CA . ILE A 1 143 ? 28.329 -5.715 -33.009 1.00 64.50 143 ILE A CA 1
ATOM 1144 C C . ILE A 1 143 ? 28.146 -6.145 -34.469 1.00 64.50 143 ILE A C 1
ATOM 1146 O O . ILE A 1 143 ? 29.102 -6.090 -35.237 1.00 64.50 143 ILE A O 1
ATOM 1150 N N . GLU A 1 144 ? 26.937 -6.526 -34.882 1.00 61.59 144 GLU A N 1
ATOM 1151 C CA . GLU A 1 144 ? 26.654 -6.911 -36.272 1.00 61.59 144 GLU A CA 1
ATOM 1152 C C . GLU A 1 144 ? 26.856 -5.748 -37.252 1.00 61.59 144 GLU A C 1
ATOM 1154 O O . GLU A 1 144 ? 27.314 -5.947 -38.378 1.00 61.59 144 GLU A O 1
ATOM 1159 N N . ARG A 1 145 ? 26.552 -4.513 -36.833 1.00 60.72 145 ARG A N 1
ATOM 1160 C CA . ARG A 1 145 ? 26.847 -3.304 -37.618 1.00 60.72 145 ARG A CA 1
ATOM 1161 C C . ARG A 1 145 ? 28.350 -3.069 -37.778 1.00 60.72 145 ARG A C 1
ATOM 1163 O O . ARG A 1 145 ? 28.760 -2.671 -38.862 1.00 60.72 145 ARG A O 1
ATOM 1170 N N . LEU A 1 146 ? 29.151 -3.336 -36.743 1.00 59.94 146 LEU A N 1
ATOM 1171 C CA . LEU A 1 146 ? 30.618 -3.254 -36.804 1.00 59.94 146 LEU A CA 1
ATOM 1172 C C . LEU A 1 146 ? 31.226 -4.354 -37.694 1.00 59.94 146 LEU A C 1
ATOM 1174 O O . LEU A 1 146 ? 32.222 -4.118 -38.370 1.00 59.94 146 LEU A O 1
ATOM 1178 N N . ASP A 1 147 ? 30.610 -5.538 -37.746 1.00 55.56 147 ASP A N 1
ATOM 1179 C CA . ASP A 1 147 ? 31.044 -6.645 -38.615 1.00 55.56 147 ASP A CA 1
ATOM 1180 C C . ASP A 1 147 ? 30.858 -6.312 -40.108 1.00 55.56 147 ASP A C 1
ATOM 1182 O O . ASP A 1 147 ? 31.685 -6.665 -40.947 1.00 55.56 147 ASP A O 1
ATOM 1186 N N . ARG A 1 148 ? 29.815 -5.538 -40.444 1.00 58.66 148 ARG A N 1
ATOM 1187 C CA . ARG A 1 148 ? 29.589 -5.031 -41.811 1.00 58.66 148 ARG A CA 1
ATOM 1188 C C . ARG A 1 148 ? 30.571 -3.932 -42.226 1.00 58.66 148 ARG A C 1
ATOM 1190 O O . ARG A 1 148 ? 30.665 -3.653 -43.419 1.00 58.66 148 ARG A O 1
ATOM 1197 N N . THR A 1 149 ? 31.286 -3.308 -41.284 1.00 59.19 149 THR A N 1
ATOM 1198 C CA . THR A 1 149 ? 32.199 -2.183 -41.553 1.00 59.19 149 THR A CA 1
ATOM 1199 C C . THR A 1 149 ? 33.697 -2.520 -41.490 1.00 59.19 149 THR A C 1
ATOM 1201 O O . THR A 1 149 ? 34.498 -1.661 -41.854 1.00 59.19 149 THR A O 1
ATOM 1204 N N . GLY A 1 150 ? 34.097 -3.768 -41.193 1.00 57.41 150 GLY A N 1
ATOM 1205 C CA . GLY A 1 150 ? 35.315 -4.363 -41.777 1.00 57.41 150 GLY A CA 1
ATOM 1206 C C . GLY A 1 150 ? 36.366 -5.008 -40.853 1.00 57.41 150 GLY A C 1
ATOM 1207 O O . GLY A 1 150 ? 36.421 -4.784 -39.649 1.00 57.41 150 GLY A O 1
ATOM 1208 N N . GLY A 1 151 ? 37.264 -5.776 -41.492 1.00 59.84 151 GLY A N 1
ATOM 1209 C CA . GLY A 1 151 ? 38.632 -6.069 -41.029 1.00 59.84 151 GLY A CA 1
ATOM 1210 C C . GLY A 1 151 ? 38.902 -7.464 -40.413 1.00 59.84 151 GLY A C 1
ATOM 1211 O O . GLY A 1 151 ? 38.094 -7.957 -39.621 1.00 59.84 151 GLY A O 1
ATOM 1212 N N . PRO A 1 152 ? 40.062 -8.100 -40.712 1.00 54.56 152 PRO A N 1
ATOM 1213 C CA . PRO A 1 152 ? 40.425 -9.450 -40.242 1.00 54.56 152 PRO A CA 1
ATOM 1214 C C . PRO A 1 152 ? 40.641 -9.589 -38.715 1.00 54.56 152 PRO A C 1
ATOM 1216 O O . PRO A 1 152 ? 40.620 -10.708 -38.206 1.00 54.56 152 PRO A O 1
ATOM 1219 N N . ASP A 1 153 ? 40.753 -8.485 -37.964 1.00 57.59 153 ASP A N 1
ATOM 1220 C CA . ASP A 1 153 ? 40.895 -8.475 -36.490 1.00 57.59 153 ASP A CA 1
ATOM 1221 C C . ASP A 1 153 ? 39.571 -8.645 -35.712 1.00 57.59 153 ASP A C 1
ATOM 1223 O O . ASP A 1 153 ? 39.557 -8.839 -34.491 1.00 57.59 153 ASP A O 1
ATOM 1227 N N . SER A 1 154 ? 38.433 -8.640 -36.409 1.00 56.38 154 SER A N 1
ATOM 1228 C CA . SER A 1 154 ? 37.093 -8.803 -35.823 1.00 56.38 154 SER A CA 1
ATOM 1229 C C . SER A 1 154 ? 36.905 -10.145 -35.092 1.00 56.38 154 SER A C 1
ATOM 1231 O O . SER A 1 154 ? 36.190 -10.230 -34.090 1.00 56.38 154 SER A O 1
ATOM 1233 N N . ALA A 1 155 ? 37.593 -11.206 -35.528 1.00 56.94 155 ALA A N 1
ATOM 1234 C CA . ALA A 1 155 ? 37.406 -12.568 -35.020 1.00 56.94 155 ALA A CA 1
ATOM 1235 C C . ALA A 1 155 ? 37.946 -12.811 -33.601 1.00 56.94 155 ALA A C 1
ATOM 1237 O O . ALA A 1 155 ? 37.324 -13.535 -32.817 1.00 56.94 155 ALA A O 1
ATOM 1238 N N . GLN A 1 156 ? 39.082 -12.209 -33.242 1.00 58.12 156 GLN A N 1
ATOM 1239 C CA . GLN A 1 156 ? 39.649 -12.348 -31.895 1.00 58.12 156 GLN A CA 1
ATOM 1240 C C . GLN A 1 156 ? 38.885 -11.515 -30.864 1.00 58.12 156 GLN A C 1
ATOM 1242 O O . GLN A 1 156 ? 38.694 -11.961 -29.727 1.00 58.12 156 GLN A O 1
ATOM 1247 N N . LEU A 1 157 ? 38.389 -10.342 -31.267 1.00 57.56 157 LEU A N 1
ATOM 1248 C CA . LEU A 1 157 ? 37.552 -9.501 -30.416 1.00 57.56 157 LEU A CA 1
ATOM 1249 C C . LEU A 1 157 ? 36.223 -10.207 -30.086 1.00 57.56 157 LEU A C 1
ATOM 1251 O O . LEU A 1 157 ? 35.827 -10.234 -28.918 1.00 57.56 157 LEU A O 1
ATOM 1255 N N . ARG A 1 158 ? 35.610 -10.898 -31.066 1.00 58.94 158 ARG A N 1
ATOM 1256 C CA . ARG A 1 158 ? 34.413 -11.746 -30.876 1.00 58.94 158 ARG A CA 1
ATOM 1257 C C . ARG A 1 158 ? 34.585 -12.763 -29.742 1.00 58.94 158 ARG A C 1
ATOM 1259 O O . ARG A 1 158 ? 33.766 -12.813 -28.826 1.00 58.94 158 ARG A O 1
ATOM 1266 N N . ASN A 1 159 ? 35.665 -13.546 -29.758 1.00 58.66 159 ASN A N 1
ATOM 1267 C CA . ASN A 1 159 ? 35.876 -14.623 -28.780 1.00 58.66 159 ASN A CA 1
ATOM 1268 C C . ASN A 1 159 ? 36.065 -14.110 -27.341 1.00 58.66 159 ASN A C 1
ATOM 1270 O O . ASN A 1 159 ? 35.614 -14.740 -26.379 1.00 58.66 159 ASN A O 1
ATOM 1274 N N . ARG A 1 160 ? 36.707 -12.947 -27.175 1.00 63.12 160 ARG A N 1
ATOM 1275 C CA . ARG A 1 160 ? 36.908 -12.328 -25.854 1.00 63.12 160 ARG A CA 1
ATOM 1276 C C . ARG A 1 160 ? 35.609 -11.740 -25.303 1.00 63.12 160 ARG A C 1
ATOM 1278 O O . ARG A 1 160 ? 35.330 -11.898 -24.115 1.00 63.12 160 ARG A O 1
ATOM 1285 N N . VAL A 1 161 ? 34.799 -11.124 -26.163 1.00 59.44 161 VAL A N 1
ATOM 1286 C CA . VAL A 1 161 ? 33.518 -10.507 -25.790 1.00 59.44 161 VAL A CA 1
ATOM 1287 C C . VAL A 1 161 ? 32.472 -11.559 -25.407 1.00 59.44 161 VAL A C 1
ATOM 1289 O O . VAL A 1 161 ? 31.845 -11.437 -24.354 1.00 59.44 161 VAL A O 1
ATOM 1292 N N . VAL A 1 162 ? 32.337 -12.637 -26.187 1.00 63.22 162 VAL A N 1
ATOM 1293 C CA . VAL A 1 162 ? 31.386 -13.727 -25.896 1.00 63.22 162 VAL A CA 1
ATOM 1294 C C . VAL A 1 162 ? 31.711 -14.406 -24.559 1.00 63.22 162 VAL A C 1
ATOM 1296 O O . VAL A 1 162 ? 30.816 -14.618 -23.737 1.00 63.22 162 VAL A O 1
ATOM 1299 N N . ARG A 1 163 ? 32.997 -14.670 -24.278 1.00 62.56 163 ARG A N 1
ATOM 1300 C CA . ARG A 1 163 ? 33.431 -15.226 -22.982 1.00 62.56 163 ARG A CA 1
ATOM 1301 C C . ARG A 1 163 ? 33.131 -14.290 -21.811 1.00 62.56 163 ARG A C 1
ATOM 1303 O O . ARG A 1 163 ? 32.617 -14.746 -20.790 1.00 62.56 163 ARG A O 1
ATOM 1310 N N . ALA A 1 164 ? 33.407 -12.993 -21.950 1.00 61.94 164 ALA A N 1
ATOM 1311 C CA . ALA A 1 164 ? 33.123 -12.010 -20.903 1.00 61.94 164 ALA A CA 1
ATOM 1312 C C . ALA A 1 164 ? 31.615 -11.893 -20.602 1.00 61.94 164 ALA A C 1
ATOM 1314 O O . ALA A 1 164 ? 31.222 -11.743 -19.441 1.00 61.94 164 ALA A O 1
ATOM 1315 N N . HIS A 1 165 ? 30.766 -12.016 -21.628 1.00 57.44 165 HIS A N 1
ATOM 1316 C CA . HIS A 1 165 ? 29.311 -11.977 -21.486 1.00 57.44 165 HIS A CA 1
ATOM 1317 C C . HIS A 1 165 ? 28.748 -13.206 -20.751 1.00 57.44 165 HIS A C 1
ATOM 1319 O O . HIS A 1 165 ? 27.897 -13.068 -19.865 1.00 57.44 165 HIS A O 1
ATOM 1325 N N . PHE A 1 166 ? 29.246 -14.404 -21.074 1.00 57.31 166 PHE A N 1
ATOM 1326 C CA . PHE A 1 166 ? 28.840 -15.644 -20.405 1.00 57.31 166 PHE A CA 1
ATOM 1327 C C . PHE A 1 166 ? 29.176 -15.611 -18.905 1.00 57.31 166 PHE A C 1
ATOM 1329 O O . PHE A 1 166 ? 28.331 -15.920 -18.065 1.00 57.31 166 PHE A O 1
ATOM 1336 N N . LEU A 1 167 ? 30.372 -15.121 -18.560 1.00 53.88 167 LEU A N 1
ATOM 1337 C CA . LEU A 1 167 ? 30.818 -14.946 -17.174 1.00 53.88 167 LEU A CA 1
ATOM 1338 C C . LEU A 1 167 ? 29.958 -13.940 -16.391 1.00 53.88 167 LEU A C 1
ATOM 1340 O O . LEU A 1 167 ? 29.553 -14.235 -15.268 1.00 53.88 167 LEU A O 1
ATOM 1344 N N . ARG A 1 168 ? 29.616 -12.779 -16.971 1.00 57.44 168 ARG A N 1
ATOM 1345 C CA . ARG A 1 168 ? 28.743 -11.794 -16.297 1.00 57.44 168 ARG A CA 1
ATOM 1346 C C . ARG A 1 168 ? 27.330 -12.323 -16.063 1.00 57.44 168 ARG A C 1
ATOM 1348 O O . ARG A 1 168 ? 26.794 -12.144 -14.972 1.00 57.44 168 ARG A O 1
ATOM 1355 N N . SER A 1 169 ? 26.752 -12.999 -17.053 1.00 48.78 169 SER A N 1
ATOM 1356 C CA . SER A 1 169 ? 25.397 -13.554 -16.952 1.00 48.78 169 SER A CA 1
ATOM 1357 C C . SER A 1 169 ? 25.308 -14.649 -15.883 1.00 48.78 169 SER A C 1
ATOM 1359 O O . SER A 1 169 ? 24.359 -14.671 -15.099 1.00 48.78 169 SER A O 1
ATOM 1361 N N . ALA A 1 170 ? 26.334 -15.502 -15.780 1.00 50.50 170 ALA A N 1
ATOM 1362 C CA . ALA A 1 170 ? 26.426 -16.526 -14.741 1.00 50.50 170 ALA A CA 1
ATOM 1363 C C . ALA A 1 170 ? 26.519 -15.920 -13.327 1.00 50.50 170 ALA A C 1
ATOM 1365 O O . ALA A 1 170 ? 25.811 -16.358 -12.421 1.00 50.50 170 ALA A O 1
ATOM 1366 N N . ILE A 1 171 ? 27.317 -14.863 -13.138 1.00 53.22 171 ILE A N 1
ATOM 1367 C CA . ILE A 1 171 ? 27.468 -14.179 -11.840 1.00 53.22 171 ILE A CA 1
ATOM 1368 C C . ILE A 1 171 ? 26.150 -13.526 -11.393 1.00 53.22 171 ILE A C 1
ATOM 1370 O O . ILE A 1 171 ? 25.765 -13.631 -10.225 1.00 53.22 171 ILE A O 1
ATOM 1374 N N . THR A 1 172 ? 25.420 -12.882 -12.308 1.00 47.03 172 THR A N 1
ATOM 1375 C CA . THR A 1 172 ? 24.119 -12.270 -11.995 1.00 47.03 172 THR A CA 1
ATOM 1376 C C . THR A 1 172 ? 23.069 -13.320 -11.623 1.00 47.03 172 THR A C 1
ATOM 1378 O O . THR A 1 172 ? 22.329 -13.122 -10.660 1.00 47.03 172 THR A O 1
ATOM 1381 N N . ALA A 1 173 ? 23.036 -14.461 -12.318 1.00 39.53 173 ALA A N 1
ATOM 1382 C CA . ALA A 1 173 ? 22.103 -15.551 -12.025 1.00 39.53 173 ALA A CA 1
ATOM 1383 C C . ALA A 1 173 ? 22.358 -16.218 -10.658 1.00 39.53 173 ALA A C 1
ATOM 1385 O O . ALA A 1 173 ? 21.407 -16.623 -9.986 1.00 39.53 173 ALA A O 1
ATOM 1386 N N . VAL A 1 174 ? 23.620 -16.297 -10.219 1.00 45.78 174 VAL A N 1
ATOM 1387 C CA . VAL A 1 174 ? 23.994 -16.819 -8.891 1.00 45.78 174 VAL A CA 1
ATOM 1388 C C . VAL A 1 174 ? 23.605 -15.841 -7.774 1.00 45.78 174 VAL A C 1
ATOM 1390 O O . VAL A 1 174 ? 23.109 -16.264 -6.732 1.00 45.78 174 VAL A O 1
ATOM 1393 N N . ARG A 1 175 ? 23.745 -14.526 -7.994 1.00 40.03 175 ARG A N 1
ATOM 1394 C CA . ARG A 1 175 ? 23.427 -13.495 -6.987 1.00 40.03 175 ARG A CA 1
ATOM 1395 C C . ARG A 1 175 ? 21.929 -13.358 -6.701 1.00 40.03 175 ARG A C 1
ATOM 1397 O O . ARG A 1 175 ? 21.559 -13.093 -5.563 1.00 40.03 175 ARG A O 1
ATOM 1404 N N . ILE A 1 176 ? 21.080 -13.555 -7.710 1.00 42.25 176 ILE A N 1
ATOM 1405 C CA . ILE A 1 176 ? 19.615 -13.466 -7.571 1.00 42.25 176 ILE A CA 1
ATOM 1406 C C . ILE A 1 176 ? 19.060 -14.636 -6.741 1.00 42.25 176 ILE A C 1
ATOM 1408 O O . ILE A 1 176 ? 18.141 -14.448 -5.952 1.00 42.25 176 ILE A O 1
ATOM 1412 N N . ARG A 1 177 ? 19.668 -15.825 -6.836 1.00 39.16 177 ARG A N 1
ATOM 1413 C CA . ARG A 1 177 ? 19.218 -17.024 -6.109 1.00 39.16 177 ARG A CA 1
ATOM 1414 C C . ARG A 1 177 ? 19.534 -17.007 -4.605 1.00 39.16 177 ARG A C 1
ATOM 1416 O O . ARG A 1 177 ? 18.980 -17.798 -3.856 1.00 39.16 177 ARG A O 1
ATOM 1423 N N . SER A 1 178 ? 20.417 -16.111 -4.154 1.00 39.81 178 SER A N 1
ATOM 1424 C CA . SER A 1 178 ? 20.860 -16.026 -2.753 1.00 39.81 178 SER A CA 1
ATOM 1425 C C . SER A 1 178 ? 19.990 -15.116 -1.876 1.00 39.81 178 SER A C 1
ATOM 1427 O O . SER A 1 178 ? 20.121 -15.155 -0.655 1.00 39.81 178 SER A O 1
ATOM 1429 N N . THR A 1 179 ? 19.136 -14.270 -2.459 1.00 42.78 179 THR A N 1
ATOM 1430 C CA . THR A 1 179 ? 18.381 -13.247 -1.711 1.00 42.78 179 THR A CA 1
ATOM 1431 C C . THR A 1 179 ? 16.993 -13.696 -1.252 1.00 42.78 179 THR A C 1
ATOM 1433 O O . THR A 1 179 ? 16.376 -12.999 -0.454 1.00 42.78 179 THR A O 1
ATOM 1436 N N . GLU A 1 180 ? 16.512 -14.857 -1.700 1.00 43.38 180 GLU A N 1
ATOM 1437 C CA . GLU A 1 180 ? 15.152 -15.340 -1.408 1.00 43.38 180 GLU A CA 1
ATOM 1438 C C . GLU A 1 180 ? 15.020 -16.000 -0.016 1.00 43.38 180 GLU A C 1
ATOM 1440 O O . GLU A 1 180 ? 13.936 -16.011 0.556 1.00 43.38 180 GLU A O 1
ATOM 1445 N N . GLY A 1 181 ? 16.119 -16.462 0.598 1.00 39.59 181 GLY A N 1
ATOM 1446 C CA . GLY A 1 181 ? 16.102 -17.120 1.920 1.00 39.59 181 GLY A CA 1
ATOM 1447 C C . GLY A 1 181 ? 16.255 -16.196 3.140 1.00 39.59 181 GLY A C 1
ATOM 1448 O O . GLY A 1 181 ? 16.105 -16.641 4.273 1.00 39.59 181 GLY A O 1
ATOM 1449 N N . LEU A 1 182 ? 16.557 -14.910 2.938 1.00 44.53 182 LEU A N 1
ATOM 1450 C CA . LEU A 1 182 ? 16.853 -13.950 4.019 1.00 44.53 182 LEU A CA 1
ATOM 1451 C C . LEU A 1 182 ? 15.619 -13.189 4.535 1.00 44.53 182 LEU A C 1
ATOM 1453 O O . LEU A 1 182 ? 15.711 -12.475 5.533 1.00 44.53 182 LEU A O 1
ATOM 1457 N N . TRP A 1 183 ? 14.476 -13.315 3.856 1.00 43.06 183 TRP A N 1
ATOM 1458 C CA . TRP A 1 183 ? 13.297 -12.485 4.114 1.00 43.06 183 TRP A CA 1
ATOM 1459 C C . TRP A 1 183 ? 12.422 -13.015 5.262 1.00 43.06 183 TRP A C 1
ATOM 1461 O O . TRP A 1 183 ? 12.054 -12.237 6.140 1.00 43.06 183 TRP A O 1
ATOM 1471 N N . MET A 1 184 ? 12.203 -14.335 5.347 1.00 37.12 184 MET A N 1
ATOM 1472 C CA . MET A 1 184 ? 11.461 -14.944 6.468 1.00 37.12 184 MET A CA 1
ATOM 1473 C C . MET A 1 184 ? 12.159 -14.720 7.819 1.00 37.12 184 MET A C 1
ATOM 1475 O O . MET A 1 184 ? 11.511 -14.384 8.805 1.00 37.12 184 MET A O 1
ATOM 1479 N N . SER A 1 185 ? 13.495 -14.774 7.845 1.00 38.31 185 SER A N 1
ATOM 1480 C CA . SER A 1 185 ? 14.281 -14.565 9.068 1.00 38.31 185 SER A CA 1
ATOM 1481 C C . SER A 1 185 ? 14.212 -13.128 9.612 1.00 38.31 185 SER A C 1
ATOM 1483 O O . SER A 1 185 ? 14.332 -12.933 10.818 1.00 38.31 185 SER A O 1
ATOM 1485 N N . ARG A 1 186 ? 13.985 -12.110 8.764 1.00 41.78 186 ARG A N 1
ATOM 1486 C CA . ARG A 1 186 ? 13.838 -10.711 9.218 1.00 41.78 186 ARG A CA 1
ATOM 1487 C C . ARG A 1 186 ? 12.423 -10.362 9.682 1.00 41.78 186 ARG A C 1
ATOM 1489 O O . ARG A 1 186 ? 12.275 -9.417 10.454 1.00 41.78 186 ARG A O 1
ATOM 1496 N N . PHE A 1 187 ? 11.408 -11.091 9.221 1.00 42.66 187 PHE A N 1
ATOM 1497 C CA . PHE A 1 187 ? 10.018 -10.896 9.639 1.00 42.66 187 PHE A CA 1
ATOM 1498 C C . PHE A 1 187 ? 9.788 -11.411 11.067 1.00 42.66 187 PHE A C 1
ATOM 1500 O O . PHE A 1 187 ? 9.283 -10.666 11.907 1.00 42.66 187 PHE A O 1
ATOM 1507 N N . GLU A 1 188 ? 10.267 -12.623 11.373 1.00 41.97 188 GLU A N 1
ATOM 1508 C CA . GLU A 1 188 ? 10.171 -13.205 12.721 1.00 41.97 188 GLU A CA 1
ATOM 1509 C C . GLU A 1 188 ? 10.927 -12.390 13.776 1.00 41.97 188 GLU A C 1
ATOM 1511 O O . GLU A 1 188 ? 10.525 -12.349 14.928 1.00 41.97 188 GLU A O 1
ATOM 1516 N N . GLN A 1 189 ? 11.994 -11.687 13.393 1.00 42.41 189 GLN A N 1
ATOM 1517 C CA . GLN A 1 189 ? 12.829 -10.953 14.345 1.00 42.41 189 GLN A CA 1
ATOM 1518 C C . GLN A 1 189 ? 12.323 -9.536 14.665 1.00 42.41 189 GLN A C 1
ATOM 1520 O O . GLN A 1 189 ? 12.828 -8.902 15.591 1.00 42.41 189 GLN A O 1
ATOM 1525 N N . LYS A 1 190 ? 11.376 -9.001 13.880 1.00 35.94 190 LYS A N 1
ATOM 1526 C CA . LYS A 1 190 ? 10.895 -7.614 14.019 1.00 35.94 190 LYS A CA 1
ATOM 1527 C C . LYS A 1 190 ? 9.429 -7.514 14.450 1.00 35.94 190 LYS A C 1
ATOM 1529 O O . LYS A 1 190 ? 9.037 -6.463 14.956 1.00 35.94 190 LYS A O 1
ATOM 1534 N N . TYR A 1 191 ? 8.631 -8.564 14.248 1.00 36.84 191 TYR A N 1
ATOM 1535 C CA . TYR A 1 191 ? 7.174 -8.501 14.423 1.00 36.84 191 TYR A CA 1
ATOM 1536 C C . TYR A 1 191 ? 6.547 -9.683 15.191 1.00 36.84 191 TYR A C 1
ATOM 1538 O O . TYR A 1 191 ? 5.330 -9.667 15.395 1.00 36.84 191 TYR A O 1
ATOM 1546 N N . LEU A 1 192 ? 7.348 -10.656 15.641 1.00 38.34 192 LEU A N 1
ATOM 1547 C CA . LEU A 1 192 ? 6.999 -11.644 16.676 1.00 38.34 192 LEU A CA 1
ATOM 1548 C C . LEU A 1 192 ? 7.793 -11.339 17.951 1.00 38.34 192 LEU A C 1
ATOM 1550 O O . LEU A 1 192 ? 7.222 -11.568 19.040 1.00 38.34 192 LEU A O 1
#